Protein AF-A0A7S3PK31-F1 (afdb_monomer)

Radius of gyration: 32.31 Å; Cα contacts (8 Å, |Δi|>4): 308; chains: 1; bounding box: 49×47×117 Å

Secondary structure (DSSP, 8-state):
---TTHHHHHHHHHHHHHHHHHHHHHHHHHHHHHHHHHHHHHHHHHHHHHHHHHHHHHHTTTTSPP-HHHHTTTSSPEEEEEETTEEEEEETTEEEEEEGGG-EE-SSSEEEEEEEEEEEEGGGTEEEEEEEEEEEE-SSSS-EEEEEEEEEEEEETT----TTSPPPP--BGGGS-HHHHHHHHHHHHTTT-SHHHHHHHHHHHHHHHHHHHHHHHHHHHHHHHHHH-

InterPro domains:
  IPR003428 Mitochondrial glycoprotein [PF02330] (107-224)
  IPR003428 Mitochondrial glycoprotein [PTHR10826] (41-226)
  IPR036561 Mitochondrial glycoprotein superfamily [G3DSA:3.10.280.10] (31-226)
  IPR036561 Mitochondrial glycoprotein superfamily [SSF54529] (70-225)

pLDDT: mean 79.88, std 16.91, range [34.06, 97.62]

Sequence (229 aa):
MFPLRVGVQAVTALKSQSRLRYANCFHGVIRQQQQLLKVRNMSNTFLKALGDELVELEEEGIMEKIDVESILAESPFDLKSTDGARVVLKNGNALVSFNAAEFEHSGGSESAVPMIVTLEHETSQSQLSLACIARNNDEGDEEEGELEIEHVVVEPLGGNKNVDKPEPYSPAIGELNDEMKTSIFEYLHSKGVDNDFASCVVNIASKREEQLYGEWLMDVKSFVEKEDA

Foldseek 3Di:
DDDPPPPPVVVVVVVVVVVVVVVVVVVVVVVVVVVVVVVVVVLVVVLVVLVVVLVVCVVVVLLPDDPLCVLCVVFQWDWPDDDQQWTWIDHPQKIKIWGLLPWDDDVDQKIKTWMKIWGADVVVQKIKIWTWMWMFRPVDPDGWIDIGTFKIFMGGHPDDPPVPDDDTDIDTLVPDDPVVNVVVQVVCVVRRNHRSVSVSVRVVSNSSNSNSVSVVSVVVSVVSVVVVD

Structure (mmCIF, N/CA/C/O backbone):
data_AF-A0A7S3PK31-F1
#
_entry.id   AF-A0A7S3PK31-F1
#
loop_
_atom_site.group_PDB
_atom_site.id
_atom_site.type_symbol
_atom_site.label_atom_id
_atom_site.label_alt_id
_atom_site.label_comp_id
_atom_site.label_asym_id
_atom_site.label_entity_id
_atom_site.label_seq_id
_atom_site.pdbx_PDB_ins_code
_atom_site.Cartn_x
_atom_site.Cartn_y
_atom_site.Cartn_z
_atom_site.occupancy
_atom_site.B_iso_or_equiv
_atom_site.auth_seq_id
_atom_site.auth_comp_id
_atom_site.auth_asym_id
_atom_site.auth_atom_id
_atom_site.pdbx_PDB_model_num
ATOM 1 N N . MET A 1 1 ? 20.797 -23.850 -97.076 1.00 39.31 1 MET A N 1
ATOM 2 C CA . MET A 1 1 ? 20.758 -22.427 -96.678 1.00 39.31 1 MET A CA 1
ATOM 3 C C . MET A 1 1 ? 19.945 -22.353 -95.387 1.00 39.31 1 MET A C 1
ATOM 5 O O . MET A 1 1 ? 18.728 -22.358 -95.449 1.00 39.31 1 MET A O 1
ATOM 9 N N . PHE A 1 2 ? 20.599 -22.450 -94.226 1.00 34.06 2 PHE A N 1
ATOM 10 C CA . PHE A 1 2 ? 19.954 -22.406 -92.903 1.00 34.06 2 PHE A CA 1
ATOM 11 C C . PHE A 1 2 ? 20.656 -21.352 -92.029 1.00 34.06 2 PHE A C 1
ATOM 13 O O . PHE A 1 2 ? 21.837 -21.077 -92.255 1.00 34.06 2 PHE A O 1
ATOM 20 N N . PRO A 1 3 ? 19.937 -20.697 -91.101 1.00 45.41 3 PRO A N 1
ATOM 21 C CA . PRO A 1 3 ? 20.250 -19.338 -90.682 1.00 45.41 3 PRO A CA 1
ATOM 22 C C . PRO A 1 3 ? 21.139 -19.297 -89.431 1.00 45.41 3 PRO A C 1
ATOM 24 O O . PRO A 1 3 ? 20.738 -19.708 -88.349 1.00 45.41 3 PRO A O 1
ATOM 27 N N . LEU A 1 4 ? 22.321 -18.689 -89.552 1.00 42.41 4 LEU A N 1
ATOM 28 C CA . LEU A 1 4 ? 23.248 -18.404 -88.442 1.00 42.41 4 LEU A CA 1
ATOM 29 C C . LEU A 1 4 ? 22.914 -17.113 -87.659 1.00 42.41 4 LEU A C 1
ATOM 31 O O . LEU A 1 4 ? 23.718 -16.647 -86.857 1.00 42.41 4 LEU A O 1
ATOM 35 N N . ARG A 1 5 ? 21.734 -16.507 -87.859 1.00 44.59 5 ARG A N 1
ATOM 36 C CA . ARG A 1 5 ? 21.375 -15.209 -87.243 1.00 44.59 5 ARG A CA 1
ATOM 37 C C . ARG A 1 5 ? 20.555 -15.285 -85.949 1.00 44.59 5 ARG A C 1
ATOM 39 O O . ARG A 1 5 ? 20.367 -14.255 -85.313 1.00 44.59 5 ARG A O 1
ATOM 46 N N . VAL A 1 6 ? 20.117 -16.471 -85.522 1.00 47.28 6 VAL A N 1
ATOM 47 C CA . VAL A 1 6 ? 19.238 -16.630 -84.340 1.00 47.28 6 VAL A CA 1
ATOM 48 C C . VAL A 1 6 ? 20.025 -16.697 -83.013 1.00 47.28 6 VAL A C 1
ATOM 50 O O . VAL A 1 6 ? 19.489 -16.388 -81.952 1.00 47.28 6 VAL A O 1
ATOM 53 N N . GLY A 1 7 ? 21.327 -17.011 -83.047 1.00 39.62 7 GLY A N 1
ATOM 54 C CA . GLY A 1 7 ? 22.133 -17.213 -81.832 1.00 39.62 7 GLY A CA 1
ATOM 55 C C . GLY A 1 7 ? 22.529 -15.937 -81.074 1.00 39.62 7 GLY A C 1
ATOM 56 O O . GLY A 1 7 ? 22.602 -15.946 -79.849 1.00 39.62 7 GLY A O 1
ATOM 57 N N . VAL A 1 8 ? 22.752 -14.812 -81.763 1.00 44.44 8 VAL A N 1
ATOM 58 C CA . VAL A 1 8 ? 23.267 -13.586 -81.114 1.00 44.44 8 VAL A CA 1
ATOM 59 C C . VAL A 1 8 ? 22.164 -12.822 -80.370 1.00 44.44 8 VAL A C 1
ATOM 61 O O . VAL A 1 8 ? 22.412 -12.301 -79.281 1.00 44.44 8 VAL A O 1
ATOM 64 N N . GLN A 1 9 ? 20.936 -12.812 -80.903 1.00 45.47 9 GLN A N 1
ATOM 65 C CA . GLN A 1 9 ? 19.774 -12.193 -80.247 1.00 45.47 9 GLN A CA 1
ATOM 66 C C . GLN A 1 9 ? 19.285 -13.004 -79.037 1.00 45.47 9 GLN A C 1
ATOM 68 O O . GLN A 1 9 ? 18.933 -12.421 -78.015 1.00 45.47 9 GLN A O 1
ATOM 73 N N . ALA A 1 10 ? 19.349 -14.340 -79.094 1.00 42.03 10 ALA A N 1
ATOM 74 C CA . ALA A 1 10 ? 18.987 -15.194 -77.961 1.00 42.03 10 ALA A CA 1
ATOM 75 C C . ALA A 1 10 ? 19.963 -15.043 -76.775 1.00 42.03 10 ALA A C 1
ATOM 77 O O . ALA A 1 10 ? 19.536 -14.951 -75.627 1.00 42.03 10 ALA A O 1
ATOM 78 N N . VAL A 1 11 ? 21.273 -14.938 -77.036 1.00 43.78 11 VAL A N 1
ATOM 79 C CA . VAL A 1 11 ? 22.299 -14.770 -75.986 1.00 43.78 11 VAL A CA 1
ATOM 80 C C . VAL A 1 11 ? 22.273 -13.368 -75.360 1.00 43.78 11 VAL A C 1
ATOM 82 O O . VAL A 1 11 ? 22.526 -13.222 -74.163 1.00 43.78 11 VAL A O 1
ATOM 85 N N . THR A 1 12 ? 21.937 -12.326 -76.128 1.00 49.06 12 THR A N 1
ATOM 86 C CA . THR A 1 12 ? 21.748 -10.967 -75.584 1.00 49.06 12 THR A CA 1
ATOM 87 C C . THR A 1 12 ? 20.452 -10.839 -74.781 1.00 49.06 12 THR A C 1
ATOM 89 O O . THR A 1 12 ? 20.478 -10.230 -73.712 1.00 49.06 12 THR A O 1
ATOM 92 N N . ALA A 1 13 ? 19.359 -11.478 -75.214 1.00 44.66 13 ALA A N 1
ATOM 93 C CA . ALA A 1 13 ? 18.107 -11.546 -74.457 1.00 44.66 13 ALA A CA 1
ATOM 94 C C . ALA A 1 13 ? 18.249 -12.344 -73.146 1.00 44.66 13 ALA A C 1
ATOM 96 O O . ALA A 1 13 ? 17.779 -11.898 -72.102 1.00 44.66 13 ALA A O 1
ATOM 97 N N . LEU A 1 14 ? 18.972 -13.471 -73.159 1.00 40.31 14 LEU A N 1
ATOM 98 C CA . LEU A 1 14 ? 19.284 -14.236 -71.946 1.00 40.31 14 LEU A CA 1
ATOM 99 C C . LEU A 1 14 ? 20.172 -13.436 -70.981 1.00 40.31 14 LEU A C 1
ATOM 101 O O . LEU A 1 14 ? 19.877 -13.385 -69.793 1.00 40.31 14 LEU A O 1
ATOM 105 N N . LYS A 1 15 ? 21.202 -12.727 -71.468 1.00 44.06 15 LYS A N 1
ATOM 106 C CA . LYS A 1 15 ? 22.021 -11.833 -70.624 1.00 44.06 15 LYS A CA 1
ATOM 107 C C . LYS A 1 15 ? 21.215 -10.672 -70.030 1.00 44.06 15 LYS A C 1
ATOM 109 O O . LYS A 1 15 ? 21.500 -10.276 -68.899 1.00 44.06 15 LYS A O 1
ATOM 114 N N . SER A 1 16 ? 20.232 -10.129 -70.752 1.00 50.03 16 SER A N 1
ATOM 115 C CA . SER A 1 16 ? 19.374 -9.053 -70.235 1.00 50.03 16 SER A CA 1
ATOM 116 C C . SER A 1 16 ? 18.391 -9.572 -69.178 1.00 50.03 16 SER A C 1
ATOM 118 O O . SER A 1 16 ? 18.278 -8.960 -68.117 1.00 50.03 16 SER A O 1
ATOM 120 N N . GLN A 1 17 ? 17.778 -10.744 -69.391 1.00 49.03 17 GLN A N 1
ATOM 121 C CA . GLN A 1 17 ? 16.889 -11.377 -68.411 1.00 49.03 17 GLN A CA 1
ATOM 122 C C . GLN A 1 17 ? 17.627 -11.816 -67.141 1.00 49.03 17 GLN A C 1
ATOM 124 O O . GLN A 1 17 ? 17.104 -11.629 -66.042 1.00 49.03 17 GLN A O 1
ATOM 129 N N . SER A 1 18 ? 18.856 -12.330 -67.256 1.00 48.66 18 SER A N 1
ATOM 130 C CA . SER A 1 18 ? 19.700 -12.623 -66.092 1.00 48.66 18 SER A CA 1
ATOM 131 C C . SER A 1 18 ? 20.014 -11.349 -65.308 1.00 48.66 18 SER A C 1
ATOM 133 O O . SER A 1 18 ? 19.816 -11.319 -64.098 1.00 48.66 18 SER A O 1
ATOM 135 N N . ARG A 1 19 ? 20.427 -10.265 -65.983 1.00 48.28 19 ARG A N 1
ATOM 136 C CA . ARG A 1 19 ? 20.698 -8.964 -65.339 1.00 48.28 19 ARG A CA 1
ATOM 137 C C . ARG A 1 19 ? 19.467 -8.382 -64.638 1.00 48.28 19 ARG A C 1
ATOM 139 O O . ARG A 1 19 ? 19.609 -7.851 -63.545 1.00 48.28 19 ARG A O 1
ATOM 146 N N . LEU A 1 20 ? 18.276 -8.535 -65.218 1.00 50.34 20 LEU A N 1
ATOM 147 C CA . LEU A 1 20 ? 17.003 -8.131 -64.609 1.00 50.34 20 LEU A CA 1
ATOM 148 C C . LEU A 1 20 ? 16.653 -8.959 -63.362 1.00 50.34 20 LEU A C 1
ATOM 150 O O . LEU A 1 20 ? 16.213 -8.393 -62.365 1.00 50.34 20 LEU A O 1
ATOM 154 N N . ARG A 1 21 ? 16.898 -10.278 -63.366 1.00 47.94 21 ARG A N 1
ATOM 155 C CA . ARG A 1 21 ? 16.715 -11.115 -62.165 1.00 47.94 21 ARG A CA 1
ATOM 156 C C . ARG A 1 21 ? 17.701 -10.753 -61.055 1.00 47.94 21 ARG A C 1
ATOM 158 O O . ARG A 1 21 ? 17.285 -10.617 -59.910 1.00 47.94 21 ARG A O 1
ATOM 165 N N . TYR A 1 22 ? 18.975 -10.535 -61.389 1.00 48.03 22 TYR A N 1
ATOM 166 C CA . TYR A 1 22 ? 19.976 -10.081 -60.418 1.00 48.03 22 TYR A CA 1
ATOM 167 C C . TYR A 1 22 ? 19.640 -8.695 -59.854 1.00 48.03 22 TYR A C 1
ATOM 169 O O . TYR A 1 22 ? 19.721 -8.517 -58.646 1.00 48.03 22 TYR A O 1
ATOM 177 N N . ALA A 1 23 ? 19.199 -7.744 -60.685 1.00 52.75 23 ALA A N 1
ATOM 178 C CA . ALA A 1 23 ? 18.799 -6.409 -60.238 1.00 52.75 23 ALA A CA 1
ATOM 179 C C . ALA A 1 23 ? 17.579 -6.439 -59.300 1.00 52.75 23 ALA A C 1
ATOM 181 O O . ALA A 1 23 ? 17.581 -5.759 -58.276 1.00 52.75 23 ALA A O 1
ATOM 182 N N . ASN A 1 24 ? 16.576 -7.274 -59.594 1.00 50.00 24 ASN A N 1
ATOM 183 C CA . ASN A 1 24 ? 15.394 -7.426 -58.741 1.00 50.00 24 ASN A CA 1
ATOM 184 C C . ASN A 1 24 ? 15.721 -8.101 -57.398 1.00 50.00 24 ASN A C 1
ATOM 186 O O . ASN A 1 24 ? 15.230 -7.654 -56.362 1.00 50.00 24 ASN A O 1
ATOM 190 N N . CYS A 1 25 ? 16.592 -9.118 -57.380 1.00 51.59 25 CYS A N 1
ATOM 191 C CA . CYS A 1 25 ? 17.086 -9.700 -56.127 1.00 51.59 25 CYS A CA 1
ATOM 192 C C . CYS A 1 25 ? 17.916 -8.690 -55.318 1.00 51.59 25 CYS A C 1
ATOM 194 O O . CYS A 1 25 ? 17.754 -8.597 -54.105 1.00 51.59 25 CYS A O 1
ATOM 196 N N . PHE A 1 26 ? 18.760 -7.890 -55.976 1.00 55.06 26 PHE A N 1
ATOM 197 C CA . PHE A 1 26 ? 19.587 -6.875 -55.318 1.00 55.06 26 PHE A CA 1
ATOM 198 C C . PHE A 1 26 ? 18.737 -5.747 -54.712 1.00 55.06 26 PHE A C 1
ATOM 200 O O . PHE A 1 26 ? 18.989 -5.319 -53.590 1.00 55.06 26 PHE A O 1
ATOM 207 N N . HIS A 1 27 ? 17.676 -5.313 -55.400 1.00 57.19 27 HIS A N 1
ATOM 208 C CA . HIS A 1 27 ? 16.698 -4.376 -54.841 1.00 57.19 27 HIS A CA 1
ATOM 209 C C . HIS A 1 27 ? 15.913 -4.958 -53.661 1.00 57.19 27 HIS A C 1
ATOM 211 O O . HIS A 1 27 ? 15.667 -4.236 -52.697 1.00 57.19 27 HIS A O 1
ATOM 217 N N . GLY A 1 28 ? 15.566 -6.249 -53.695 1.00 53.56 28 GLY A N 1
ATOM 218 C CA . GLY A 1 28 ? 14.963 -6.940 -52.553 1.00 53.56 28 GLY A CA 1
ATOM 219 C C . GLY A 1 28 ? 15.872 -6.934 -51.320 1.00 53.56 28 GLY A C 1
ATOM 220 O O . GLY A 1 28 ? 15.435 -6.539 -50.241 1.00 53.56 28 GLY A O 1
ATOM 221 N N . VAL A 1 29 ? 17.153 -7.271 -51.499 1.00 64.75 29 VAL A N 1
ATOM 222 C CA . VAL A 1 29 ? 18.161 -7.279 -50.423 1.00 64.75 29 VAL A CA 1
ATOM 223 C C . VAL A 1 29 ? 18.414 -5.874 -49.872 1.00 64.75 29 VAL A C 1
ATOM 225 O O . VAL A 1 29 ? 18.436 -5.697 -48.658 1.00 64.75 29 VAL A O 1
ATOM 228 N N . ILE A 1 30 ? 18.536 -4.854 -50.730 1.00 65.75 30 ILE A N 1
ATOM 229 C CA . ILE A 1 30 ? 18.706 -3.459 -50.288 1.00 65.75 30 ILE A CA 1
ATOM 230 C C . ILE A 1 30 ? 17.487 -2.987 -49.488 1.00 65.75 30 ILE A C 1
ATOM 232 O O . ILE A 1 30 ? 17.649 -2.359 -48.446 1.00 65.75 30 ILE A O 1
ATOM 236 N N . ARG A 1 31 ? 16.264 -3.299 -49.936 1.00 62.69 31 ARG A N 1
ATOM 237 C CA . ARG A 1 31 ? 15.037 -2.911 -49.226 1.00 62.69 31 ARG A CA 1
ATOM 238 C C . ARG A 1 31 ? 14.940 -3.587 -47.859 1.00 62.69 31 ARG A C 1
ATOM 240 O O . ARG A 1 31 ? 14.568 -2.932 -46.889 1.00 62.69 31 ARG A O 1
ATOM 247 N N . GLN A 1 32 ? 15.319 -4.860 -47.775 1.00 64.25 32 GLN A N 1
ATOM 248 C CA . GLN A 1 32 ? 15.360 -5.602 -46.518 1.00 64.25 32 GLN A CA 1
ATOM 249 C C . GLN A 1 32 ? 16.440 -5.047 -45.575 1.00 64.25 32 GLN A C 1
ATOM 251 O O . GLN A 1 32 ? 16.160 -4.811 -44.405 1.00 64.25 32 GLN A O 1
ATOM 256 N N . GLN A 1 33 ? 17.636 -4.725 -46.080 1.00 63.09 33 GLN A N 1
ATOM 257 C CA . GLN A 1 33 ? 18.686 -4.070 -45.289 1.00 63.09 33 GLN A CA 1
ATOM 258 C C . GLN A 1 33 ? 18.284 -2.668 -44.813 1.00 63.09 33 GLN A C 1
ATOM 260 O O . GLN A 1 33 ? 18.567 -2.310 -43.676 1.00 63.09 33 GLN A O 1
ATOM 265 N N . GLN A 1 34 ? 17.582 -1.882 -45.635 1.00 65.31 34 GLN A N 1
ATOM 266 C CA . GLN A 1 34 ? 17.051 -0.575 -45.233 1.00 65.31 34 GLN A CA 1
ATOM 267 C C . GLN A 1 34 ? 15.970 -0.691 -44.153 1.00 65.31 34 GLN A C 1
ATOM 269 O O . GLN A 1 34 ? 15.903 0.160 -43.270 1.00 65.31 34 GLN A O 1
ATOM 274 N N . GLN A 1 35 ? 15.126 -1.725 -44.205 1.00 67.44 35 GLN A N 1
ATOM 275 C CA . GLN A 1 35 ? 14.153 -2.001 -43.146 1.00 67.44 35 GLN A CA 1
ATOM 276 C C . GLN A 1 35 ? 14.847 -2.413 -41.845 1.00 67.44 35 GLN A C 1
ATOM 278 O O . GLN A 1 35 ? 14.524 -1.856 -40.803 1.00 67.44 35 GLN A O 1
ATOM 283 N N . LEU A 1 36 ? 15.850 -3.292 -41.914 1.00 66.69 36 LEU A N 1
ATOM 284 C CA . LEU A 1 36 ? 16.652 -3.689 -40.752 1.00 66.69 36 LEU A CA 1
ATOM 285 C C . LEU A 1 36 ? 17.406 -2.501 -40.137 1.00 66.69 36 LEU A C 1
ATOM 287 O O . LEU A 1 36 ? 17.399 -2.338 -38.924 1.00 66.69 36 LEU A O 1
ATOM 291 N N . LEU A 1 37 ? 17.988 -1.620 -40.958 1.00 65.12 37 LEU A N 1
ATOM 292 C CA . LEU A 1 37 ? 18.628 -0.381 -40.496 1.00 65.12 37 LEU A CA 1
ATOM 293 C C . LEU A 1 37 ? 17.635 0.570 -39.818 1.00 65.12 37 LEU A C 1
ATOM 295 O O . LEU A 1 37 ? 17.982 1.195 -38.822 1.00 65.12 37 LEU A O 1
ATOM 299 N N . LYS A 1 38 ? 16.402 0.683 -40.330 1.00 68.12 38 LYS A N 1
ATOM 300 C CA . LYS A 1 38 ? 15.351 1.486 -39.687 1.00 68.12 38 LYS A CA 1
ATOM 301 C C . LYS A 1 38 ? 14.949 0.910 -38.333 1.00 68.12 38 LYS A C 1
ATOM 303 O O . LYS A 1 38 ? 14.879 1.672 -37.380 1.00 68.12 38 LYS A O 1
ATOM 308 N N . VAL A 1 39 ? 14.719 -0.400 -38.249 1.00 68.00 39 VAL A N 1
ATOM 309 C CA . VAL A 1 39 ? 14.388 -1.082 -36.985 1.00 68.00 39 VAL A CA 1
ATOM 310 C C . VAL A 1 39 ? 15.515 -0.899 -35.972 1.00 68.00 39 VAL A C 1
ATOM 312 O O . VAL A 1 39 ? 15.263 -0.431 -34.871 1.00 68.00 39 VAL A O 1
ATOM 315 N N . ARG A 1 40 ? 16.767 -1.117 -36.385 1.00 65.75 40 ARG A N 1
ATOM 316 C CA . ARG A 1 40 ? 17.944 -0.938 -35.528 1.00 65.75 40 ARG A CA 1
ATOM 317 C C . ARG A 1 40 ? 18.133 0.508 -35.061 1.00 65.75 40 ARG A C 1
ATOM 319 O O . ARG A 1 40 ? 18.469 0.747 -33.910 1.00 65.75 40 ARG A O 1
ATOM 326 N N . ASN A 1 41 ? 17.891 1.492 -35.929 1.00 68.56 41 ASN A N 1
ATOM 327 C CA . ASN A 1 41 ? 17.950 2.903 -35.539 1.00 68.56 41 ASN A CA 1
ATOM 328 C C . ASN A 1 41 ? 16.828 3.283 -34.562 1.00 68.56 41 ASN A C 1
ATOM 330 O O . ASN A 1 41 ? 17.072 4.078 -33.657 1.00 68.56 41 ASN A O 1
ATOM 334 N N . MET A 1 42 ? 15.622 2.728 -34.721 1.00 68.69 42 MET A N 1
ATOM 335 C CA . MET A 1 42 ? 14.529 2.939 -33.765 1.00 68.69 42 MET A CA 1
ATOM 336 C C . MET A 1 42 ? 14.849 2.288 -32.416 1.00 68.69 42 MET A C 1
ATOM 338 O O . MET A 1 42 ? 14.681 2.948 -31.396 1.00 68.69 42 MET A O 1
ATOM 342 N N . SER A 1 43 ? 15.403 1.071 -32.421 1.00 74.25 43 SER A N 1
ATOM 343 C CA . SER A 1 43 ? 15.840 0.376 -31.204 1.00 74.25 43 SER A CA 1
ATOM 344 C C . SER A 1 43 ? 16.917 1.160 -30.450 1.00 74.25 43 SER A C 1
ATOM 346 O O . SER A 1 43 ? 16.752 1.475 -29.278 1.00 74.25 43 SER A O 1
ATOM 348 N N . ASN A 1 44 ? 17.955 1.637 -31.147 1.00 77.50 44 ASN A N 1
ATOM 349 C CA . ASN A 1 44 ? 18.993 2.478 -30.540 1.00 77.50 44 ASN A CA 1
ATOM 350 C C . ASN A 1 44 ? 18.447 3.798 -29.970 1.00 77.50 44 ASN A C 1
ATOM 352 O O . ASN A 1 44 ? 18.964 4.299 -28.975 1.00 77.50 44 ASN A O 1
ATOM 356 N N . THR A 1 45 ? 17.432 4.391 -30.609 1.00 83.06 45 THR A N 1
ATOM 357 C CA . THR A 1 45 ? 16.812 5.630 -30.107 1.00 83.06 45 THR A CA 1
ATOM 358 C C . THR A 1 45 ? 16.015 5.356 -28.834 1.00 83.06 45 THR A C 1
ATOM 360 O O . THR A 1 45 ? 16.087 6.138 -27.893 1.00 83.06 45 THR A O 1
ATOM 363 N N . PHE A 1 46 ? 15.302 4.229 -28.794 1.00 80.81 46 PHE A N 1
ATOM 364 C CA . PHE A 1 46 ? 14.544 3.787 -27.628 1.00 80.81 46 PHE A CA 1
ATOM 365 C C . PHE A 1 46 ? 15.459 3.420 -26.453 1.00 80.81 46 PHE A C 1
ATOM 367 O O . PHE A 1 46 ? 15.264 3.928 -25.357 1.00 80.81 46 PHE A O 1
ATOM 374 N N . LEU A 1 47 ? 16.516 2.637 -26.695 1.00 83.31 47 LEU A N 1
ATOM 375 C CA . LEU A 1 47 ? 17.527 2.302 -25.686 1.00 83.31 47 LEU A CA 1
ATOM 376 C C . LEU A 1 47 ? 18.223 3.539 -25.122 1.00 83.31 47 LEU A C 1
ATOM 378 O O . LEU A 1 47 ? 18.521 3.581 -23.932 1.00 83.31 47 LEU A O 1
ATOM 382 N N . LYS A 1 48 ? 18.474 4.549 -25.964 1.00 85.88 48 LYS A N 1
ATOM 383 C CA . LYS A 1 48 ? 19.015 5.820 -25.493 1.00 85.88 48 LYS A CA 1
ATOM 384 C C . LYS A 1 48 ? 18.028 6.528 -24.563 1.00 85.88 48 LYS A C 1
ATOM 386 O O . LYS A 1 48 ? 18.436 6.917 -23.483 1.00 85.88 48 LYS A O 1
ATOM 391 N N . ALA A 1 49 ? 16.759 6.651 -24.954 1.00 85.50 49 ALA A N 1
ATOM 392 C CA . ALA A 1 49 ? 15.744 7.292 -24.118 1.00 85.50 49 ALA A CA 1
ATOM 393 C C . ALA A 1 49 ? 15.568 6.577 -22.765 1.00 85.50 49 ALA A C 1
ATOM 395 O O . ALA A 1 49 ? 15.554 7.236 -21.738 1.00 85.50 49 ALA A O 1
ATOM 396 N N . LEU A 1 50 ? 15.526 5.237 -22.757 1.00 84.31 50 LEU A N 1
ATOM 397 C CA . LEU A 1 50 ? 15.499 4.448 -21.516 1.00 84.31 50 LEU A CA 1
ATOM 398 C C . LEU A 1 50 ? 16.755 4.653 -20.664 1.00 84.31 50 LEU A C 1
ATOM 400 O O . LEU A 1 50 ? 16.683 4.667 -19.443 1.00 84.31 50 LEU A O 1
ATOM 404 N N . GLY A 1 51 ? 17.920 4.749 -21.306 1.00 81.19 51 GLY A N 1
ATOM 405 C CA . GLY A 1 51 ? 19.181 4.995 -20.620 1.00 81.19 51 GLY A CA 1
ATOM 406 C C . GLY A 1 51 ? 19.240 6.380 -19.984 1.00 81.19 51 GLY A C 1
ATOM 407 O O . GLY A 1 51 ? 19.698 6.479 -18.855 1.00 81.19 51 GLY A O 1
ATOM 408 N N . ASP A 1 52 ? 18.776 7.407 -20.697 1.00 85.56 52 ASP A N 1
ATOM 409 C CA . ASP A 1 52 ? 18.723 8.783 -20.201 1.00 85.56 52 ASP A CA 1
ATOM 410 C C . ASP A 1 52 ? 17.771 8.866 -18.980 1.00 85.56 52 ASP A C 1
ATOM 412 O O . ASP A 1 52 ? 18.182 9.362 -17.937 1.00 85.56 52 ASP A O 1
ATOM 416 N N . GLU A 1 53 ? 16.579 8.255 -19.050 1.00 84.50 53 GLU A N 1
ATOM 417 C CA . GLU A 1 53 ? 15.617 8.178 -17.930 1.00 84.50 53 GLU A CA 1
ATOM 418 C C . GLU A 1 53 ? 16.190 7.454 -16.695 1.00 84.50 53 GLU A C 1
ATOM 420 O O . GLU A 1 53 ? 16.073 7.922 -15.568 1.00 84.50 53 GLU A O 1
ATOM 425 N N . LEU A 1 54 ? 16.852 6.306 -16.888 1.00 82.88 54 LEU A N 1
ATOM 426 C CA . LEU A 1 54 ? 17.447 5.549 -15.779 1.00 82.88 54 LEU A CA 1
ATOM 427 C C . LEU A 1 54 ? 18.564 6.321 -15.070 1.00 82.88 54 LEU A C 1
ATOM 429 O O . LEU A 1 54 ? 18.739 6.158 -13.867 1.00 82.88 54 LEU A O 1
ATOM 433 N N . VAL A 1 55 ? 19.326 7.134 -15.806 1.00 85.00 55 VAL A N 1
ATOM 434 C CA . VAL A 1 55 ? 20.358 7.991 -15.210 1.00 85.00 55 VAL A CA 1
ATOM 435 C C . VAL A 1 55 ? 19.717 9.054 -14.325 1.00 85.00 55 VAL A C 1
ATOM 437 O O . VAL A 1 55 ? 20.204 9.270 -13.221 1.00 85.00 55 VAL A O 1
ATOM 440 N N . GLU A 1 56 ? 18.618 9.667 -14.768 1.00 82.62 56 GLU A N 1
ATOM 441 C CA . GLU A 1 56 ? 17.877 10.642 -13.958 1.00 82.62 56 GLU A CA 1
ATOM 442 C C . GLU A 1 56 ? 17.368 9.997 -12.653 1.00 82.62 56 GLU A C 1
ATOM 444 O O . GLU A 1 56 ? 17.641 10.511 -11.570 1.00 82.62 56 GLU A O 1
ATOM 449 N N . LEU A 1 57 ? 16.768 8.802 -12.724 1.00 78.94 57 LEU A N 1
ATOM 450 C CA . LEU A 1 57 ? 16.300 8.069 -11.535 1.00 78.94 57 LEU A CA 1
ATOM 451 C C . LEU A 1 57 ? 17.434 7.641 -10.581 1.00 78.94 57 LEU A C 1
ATOM 453 O O . LEU A 1 57 ? 17.246 7.596 -9.362 1.00 78.94 57 LEU A O 1
ATOM 457 N N . GLU A 1 58 ? 18.611 7.293 -11.110 1.00 79.38 58 GLU A N 1
ATOM 458 C CA . GLU A 1 58 ? 19.798 6.992 -10.297 1.00 79.38 58 GLU A CA 1
ATOM 459 C C . GLU A 1 58 ? 20.350 8.248 -9.608 1.00 79.38 58 GLU A C 1
ATOM 461 O O . GLU A 1 58 ? 20.744 8.178 -8.442 1.00 79.38 58 GLU A O 1
ATOM 466 N N . GLU A 1 59 ? 20.370 9.392 -10.298 1.00 82.31 59 GLU A N 1
ATOM 467 C CA . GLU A 1 59 ? 20.810 10.676 -9.737 1.00 82.31 59 GLU A CA 1
ATOM 468 C C . GLU A 1 59 ? 19.862 11.188 -8.641 1.00 82.31 59 GLU A C 1
ATOM 470 O O . GLU A 1 59 ? 20.323 11.787 -7.665 1.00 82.31 59 GLU A O 1
ATOM 475 N N . GLU A 1 60 ? 18.565 10.901 -8.759 1.00 76.50 60 GLU A N 1
ATOM 476 C CA . GLU A 1 60 ? 17.542 11.221 -7.754 1.00 76.50 60 GLU A CA 1
ATOM 477 C C . GLU A 1 60 ? 17.509 10.230 -6.575 1.00 76.50 60 GLU A C 1
ATOM 479 O O . GLU A 1 60 ? 16.835 10.476 -5.574 1.00 76.50 60 GLU A O 1
ATOM 484 N N . GLY A 1 61 ? 18.264 9.126 -6.642 1.00 73.88 61 GLY A N 1
ATOM 485 C CA . GLY A 1 61 ? 18.310 8.105 -5.588 1.00 73.88 61 GLY A CA 1
ATOM 486 C C . GLY A 1 61 ? 17.052 7.232 -5.503 1.00 73.88 61 GLY A C 1
ATOM 487 O O . GLY A 1 61 ? 16.899 6.464 -4.557 1.00 73.88 61 GLY A O 1
ATOM 488 N N . ILE A 1 62 ? 16.170 7.300 -6.501 1.00 70.25 62 ILE A N 1
ATOM 489 C CA . ILE A 1 62 ? 14.891 6.572 -6.553 1.00 70.25 62 ILE A CA 1
ATOM 490 C C . ILE A 1 62 ? 15.108 5.054 -6.653 1.00 70.25 62 ILE A C 1
ATOM 492 O O . ILE A 1 62 ? 14.319 4.250 -6.161 1.00 70.25 62 ILE A O 1
ATOM 496 N N . MET A 1 63 ? 16.228 4.647 -7.252 1.00 68.69 63 MET A N 1
ATOM 497 C CA . MET A 1 63 ? 16.621 3.241 -7.364 1.00 68.69 63 MET A CA 1
ATOM 498 C C . MET A 1 63 ? 17.217 2.655 -6.072 1.00 68.69 63 MET A C 1
ATOM 500 O O . MET A 1 63 ? 17.555 1.466 -6.031 1.00 68.69 63 MET A O 1
ATOM 504 N N . GLU A 1 64 ? 17.382 3.455 -5.012 1.00 75.69 64 GLU A N 1
ATOM 505 C CA . GLU A 1 64 ? 17.806 2.931 -3.718 1.00 75.69 64 GLU A CA 1
ATOM 506 C C . GLU A 1 64 ? 16.700 2.087 -3.076 1.00 75.69 64 GLU A C 1
ATOM 508 O O . GLU A 1 64 ? 15.500 2.308 -3.238 1.00 75.69 64 GLU A O 1
ATOM 513 N N . LYS A 1 65 ? 17.112 1.069 -2.316 1.00 76.88 65 LYS A N 1
ATOM 514 C CA . LYS A 1 65 ? 16.158 0.225 -1.604 1.00 76.88 65 LYS A CA 1
ATOM 515 C C . LYS A 1 65 ? 15.436 1.079 -0.564 1.00 76.88 65 LYS A C 1
ATOM 517 O O . LYS A 1 65 ? 16.073 1.574 0.361 1.00 76.88 65 LYS A O 1
ATOM 522 N N . ILE A 1 66 ? 14.115 1.167 -0.679 1.00 82.38 66 ILE A N 1
ATOM 523 C CA . ILE A 1 66 ? 13.293 1.954 0.241 1.00 82.38 66 ILE A CA 1
ATOM 524 C C . ILE A 1 66 ? 13.483 1.460 1.667 1.00 82.38 66 ILE A C 1
ATOM 526 O O . ILE A 1 66 ? 13.262 0.283 1.980 1.00 82.38 66 ILE A O 1
ATOM 530 N N . ASP A 1 67 ? 13.841 2.393 2.537 1.00 86.19 67 ASP A N 1
ATOM 531 C CA . ASP A 1 67 ? 13.884 2.176 3.970 1.00 86.19 67 ASP A CA 1
ATOM 532 C C . ASP A 1 67 ? 12.490 2.409 4.569 1.00 86.19 67 ASP A C 1
ATOM 534 O O . ASP A 1 67 ? 12.183 3.466 5.119 1.00 86.19 67 ASP A O 1
ATOM 538 N N . VAL A 1 68 ? 11.614 1.414 4.416 1.00 86.31 68 VAL A N 1
ATOM 539 C CA . VAL A 1 68 ? 10.250 1.450 4.972 1.00 86.31 68 VAL A CA 1
ATOM 540 C C . VAL A 1 68 ? 10.280 1.607 6.496 1.00 86.31 68 VAL A C 1
ATOM 542 O O . VAL A 1 68 ? 9.403 2.257 7.057 1.00 86.31 68 VAL A O 1
ATOM 545 N N . GLU A 1 69 ? 11.298 1.060 7.167 1.00 88.25 69 GLU A N 1
ATOM 546 C CA . GLU A 1 69 ? 11.457 1.174 8.621 1.00 88.25 69 GLU A CA 1
ATOM 547 C C . GLU A 1 69 ? 11.707 2.627 9.041 1.00 88.25 69 GLU A C 1
ATOM 549 O O . GLU A 1 69 ? 11.154 3.071 10.043 1.00 88.25 69 GLU A O 1
ATOM 554 N N . SER A 1 70 ? 12.459 3.398 8.246 1.00 88.75 70 SER A N 1
ATOM 555 C CA . SER A 1 70 ? 12.646 4.833 8.503 1.00 88.75 70 SER A CA 1
ATOM 556 C C . SER A 1 70 ? 11.348 5.638 8.400 1.00 88.75 70 SER A C 1
ATOM 558 O O . SER A 1 70 ? 11.128 6.544 9.199 1.00 88.75 70 SER A O 1
ATOM 560 N N . ILE A 1 71 ? 10.468 5.290 7.454 1.00 87.88 71 ILE A N 1
ATOM 561 C CA . ILE A 1 71 ? 9.174 5.967 7.265 1.00 87.88 71 ILE A CA 1
ATOM 562 C C . ILE A 1 71 ? 8.223 5.617 8.414 1.00 87.88 71 ILE A C 1
ATOM 564 O O . ILE A 1 71 ? 7.447 6.454 8.861 1.00 87.88 71 ILE A O 1
ATOM 568 N N . LEU A 1 72 ? 8.313 4.388 8.924 1.00 90.88 72 LEU A N 1
ATOM 569 C CA . LEU A 1 72 ? 7.511 3.901 10.045 1.00 90.88 72 LEU A CA 1
ATOM 570 C C . LEU A 1 72 ? 8.111 4.233 11.418 1.00 90.88 72 LEU A C 1
ATOM 572 O O . LEU A 1 72 ? 7.579 3.767 12.419 1.00 90.88 72 LEU A O 1
ATOM 576 N N . ALA A 1 73 ? 9.178 5.033 11.507 1.00 88.94 73 ALA A N 1
ATOM 577 C CA . ALA A 1 73 ? 9.899 5.265 12.763 1.00 88.94 73 ALA A CA 1
ATOM 578 C C . ALA A 1 73 ? 9.017 5.804 13.908 1.00 88.94 73 ALA A C 1
ATOM 580 O O . ALA A 1 73 ? 9.289 5.529 15.078 1.00 88.94 73 ALA A O 1
ATOM 581 N N . GLU A 1 74 ? 7.964 6.553 13.575 1.00 86.00 74 GLU A N 1
ATOM 582 C CA . GLU A 1 74 ? 6.990 7.098 14.532 1.00 86.00 74 GLU A CA 1
ATOM 583 C C . GLU A 1 74 ? 5.672 6.301 14.567 1.00 86.00 74 GLU A C 1
ATOM 585 O O . GLU A 1 74 ? 4.809 6.546 15.410 1.00 86.00 74 GLU A O 1
ATOM 590 N N . SER A 1 75 ? 5.530 5.304 13.692 1.00 91.25 75 SER A N 1
ATOM 591 C CA . SER A 1 75 ? 4.357 4.441 13.601 1.00 91.25 75 SER A CA 1
ATOM 592 C C . SER A 1 75 ? 4.472 3.243 14.552 1.00 91.25 75 SER A C 1
ATOM 594 O O . SER A 1 75 ? 5.552 2.682 14.731 1.00 91.25 75 SER A O 1
ATOM 596 N N . PRO A 1 76 ? 3.358 2.756 15.131 1.00 93.25 76 PRO A N 1
ATOM 597 C CA . PRO A 1 76 ? 3.361 1.506 15.889 1.00 93.25 76 PRO A CA 1
ATOM 598 C C . PRO A 1 76 ? 3.388 0.252 14.993 1.00 93.25 76 PRO A C 1
ATOM 600 O O . PRO A 1 76 ? 3.275 -0.863 15.505 1.00 93.25 76 PRO A O 1
ATOM 603 N N . PHE A 1 77 ? 3.461 0.412 13.669 1.00 96.38 77 PHE A N 1
ATOM 604 C CA . PHE A 1 77 ? 3.474 -0.685 12.708 1.00 96.38 77 PHE A CA 1
ATOM 605 C C . PHE A 1 77 ? 4.888 -1.074 12.289 1.00 96.38 77 PHE A C 1
ATOM 607 O O . PHE A 1 77 ? 5.696 -0.231 11.920 1.00 96.38 77 PHE A O 1
ATOM 614 N N . ASP A 1 78 ? 5.124 -2.382 12.221 1.00 95.88 78 ASP A N 1
ATOM 615 C CA . ASP A 1 78 ? 6.334 -2.963 11.650 1.00 95.88 78 ASP A CA 1
ATOM 616 C C . ASP A 1 78 ? 6.070 -3.492 10.235 1.00 95.88 78 ASP A C 1
ATOM 618 O O . ASP A 1 78 ? 4.986 -4.009 9.923 1.00 95.88 78 ASP A O 1
ATOM 622 N N . LEU A 1 79 ? 7.097 -3.459 9.383 1.00 95.75 79 LEU A N 1
ATOM 623 C CA . LEU A 1 79 ? 7.055 -4.130 8.089 1.00 95.75 79 LEU A CA 1
ATOM 624 C C . LEU A 1 79 ? 7.051 -5.653 8.282 1.00 95.75 79 LEU A C 1
ATOM 626 O O . LEU A 1 79 ? 8.011 -6.245 8.773 1.00 95.75 79 LEU A O 1
ATOM 630 N N . LYS A 1 80 ? 5.982 -6.319 7.835 1.00 95.25 80 LYS A N 1
ATOM 631 C CA . LYS A 1 80 ? 5.879 -7.785 7.872 1.00 95.25 80 LYS A CA 1
ATOM 632 C C . LYS A 1 80 ? 6.454 -8.429 6.614 1.00 95.25 80 LYS A C 1
ATOM 634 O O . LYS A 1 80 ? 7.139 -9.446 6.703 1.00 95.25 80 LYS A O 1
ATOM 639 N N . SER A 1 81 ? 6.120 -7.890 5.443 1.00 93.62 81 SER A N 1
ATOM 640 C CA . SER A 1 81 ? 6.588 -8.413 4.156 1.00 93.62 81 SER A CA 1
ATOM 641 C C . SER A 1 81 ? 6.355 -7.426 3.021 1.00 93.62 81 SER A C 1
ATOM 643 O O . SER A 1 81 ? 5.340 -6.728 3.007 1.00 93.62 81 SER A O 1
ATOM 645 N N . THR A 1 82 ? 7.225 -7.484 2.019 1.00 91.50 82 THR A N 1
ATOM 646 C CA . THR A 1 82 ? 6.993 -6.941 0.679 1.00 91.50 82 THR A CA 1
ATOM 647 C C . THR A 1 82 ? 7.051 -8.085 -0.334 1.00 91.50 82 THR A C 1
ATOM 649 O O . THR A 1 82 ? 7.970 -8.903 -0.300 1.00 91.50 82 THR A O 1
ATOM 652 N N . ASP A 1 83 ? 6.047 -8.183 -1.203 1.00 90.44 83 ASP A N 1
ATOM 653 C CA . ASP A 1 83 ? 5.989 -9.167 -2.292 1.00 90.44 83 ASP A CA 1
ATOM 654 C C . ASP A 1 83 ? 5.604 -8.445 -3.586 1.00 90.44 83 ASP A C 1
ATOM 656 O O . ASP A 1 83 ? 4.441 -8.095 -3.806 1.00 90.44 83 ASP A O 1
ATOM 660 N N . GLY A 1 84 ? 6.614 -8.121 -4.397 1.00 89.25 84 GLY A N 1
ATOM 661 C CA . GLY A 1 84 ? 6.461 -7.213 -5.532 1.00 89.25 84 GLY A CA 1
ATOM 662 C C . GLY A 1 84 ? 5.937 -5.847 -5.080 1.00 89.25 84 GLY A C 1
ATOM 663 O O . GLY A 1 84 ? 6.570 -5.169 -4.267 1.00 89.25 84 GLY A O 1
ATOM 664 N N . ALA A 1 85 ? 4.774 -5.461 -5.599 1.00 91.75 85 ALA A N 1
ATOM 665 C CA . ALA A 1 85 ? 4.091 -4.218 -5.251 1.00 91.75 85 ALA A CA 1
ATOM 666 C C . ALA A 1 85 ? 3.257 -4.296 -3.965 1.00 91.75 85 ALA A C 1
ATOM 668 O O . ALA A 1 85 ? 2.865 -3.270 -3.413 1.00 91.75 85 ALA A O 1
ATOM 669 N N . ARG A 1 86 ? 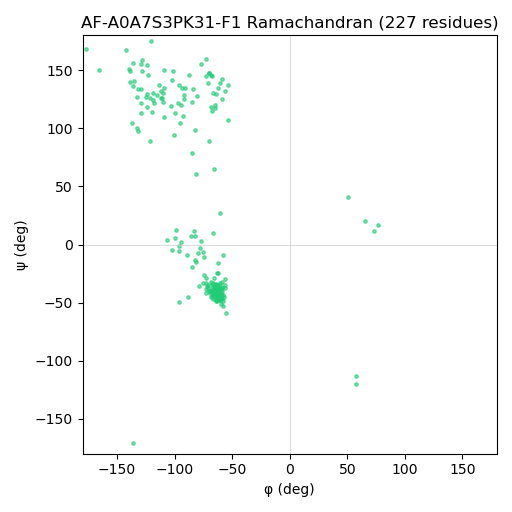3.009 -5.502 -3.444 1.00 95.56 86 ARG A N 1
ATOM 670 C CA . ARG A 1 86 ? 2.221 -5.680 -2.228 1.00 95.56 86 ARG A CA 1
ATOM 671 C C . ARG A 1 86 ? 3.065 -5.413 -0.989 1.00 95.56 86 ARG A C 1
ATOM 673 O O . ARG A 1 86 ? 4.091 -6.061 -0.781 1.00 95.56 86 ARG A O 1
ATOM 680 N N . VAL A 1 87 ? 2.567 -4.547 -0.115 1.00 96.00 87 VAL A N 1
ATOM 681 C CA . VAL A 1 87 ? 3.155 -4.250 1.194 1.00 96.00 87 VAL A CA 1
ATOM 682 C C . VAL A 1 87 ? 2.213 -4.742 2.287 1.00 96.00 87 VAL A C 1
ATOM 684 O O . VAL A 1 87 ? 0.993 -4.604 2.183 1.00 96.00 87 VAL A O 1
ATOM 687 N N . VAL A 1 88 ? 2.771 -5.362 3.329 1.00 97.19 88 VAL A N 1
ATOM 688 C CA . VAL A 1 88 ? 2.016 -5.795 4.509 1.00 97.19 88 VAL A CA 1
ATOM 689 C C . VAL A 1 88 ? 2.700 -5.283 5.766 1.00 97.19 88 VAL A C 1
ATOM 691 O O . VAL A 1 88 ? 3.853 -5.626 6.036 1.00 97.19 88 VAL A O 1
ATOM 694 N N . LEU A 1 89 ? 1.958 -4.515 6.553 1.00 97.44 89 LEU A N 1
ATOM 695 C CA . LEU A 1 89 ? 2.362 -3.953 7.835 1.00 97.44 89 LEU A CA 1
ATOM 696 C C . LEU A 1 89 ? 1.615 -4.657 8.970 1.00 97.44 89 LEU A C 1
ATOM 698 O O . LEU A 1 89 ? 0.496 -5.147 8.781 1.00 97.44 89 LEU A O 1
ATOM 702 N N . LYS A 1 90 ? 2.227 -4.740 10.153 1.00 96.69 90 LYS A N 1
ATOM 703 C CA . LYS A 1 90 ? 1.635 -5.403 11.319 1.00 96.69 90 LYS A CA 1
ATOM 704 C C . LYS A 1 90 ? 1.827 -4.589 12.595 1.00 96.69 90 LYS A C 1
ATOM 706 O O . LYS A 1 90 ? 2.936 -4.173 12.891 1.00 96.69 90 LYS A O 1
ATOM 711 N N . ASN A 1 91 ? 0.766 -4.488 13.392 1.00 96.50 91 ASN A N 1
ATOM 712 C CA . ASN A 1 91 ? 0.804 -3.996 14.767 1.00 96.50 91 ASN A CA 1
ATOM 713 C C . ASN A 1 91 ? -0.076 -4.895 15.651 1.00 96.50 91 ASN A C 1
ATOM 715 O O . ASN A 1 91 ? -1.306 -4.857 15.586 1.00 96.50 91 ASN A O 1
ATOM 719 N N . GLY A 1 92 ? 0.539 -5.759 16.461 1.00 93.25 92 GLY A N 1
ATOM 720 C CA . GLY A 1 92 ? -0.201 -6.706 17.299 1.00 93.25 92 GLY A CA 1
ATOM 721 C C . GLY A 1 92 ? -1.126 -7.624 16.485 1.00 93.25 92 GLY A C 1
ATOM 722 O O . GLY A 1 92 ? -0.652 -8.469 15.723 1.00 93.25 92 GLY A O 1
ATOM 723 N N . ASN A 1 93 ? -2.442 -7.470 16.672 1.00 93.31 93 ASN A N 1
ATOM 724 C CA . ASN A 1 93 ? -3.482 -8.209 15.945 1.00 93.31 93 ASN A CA 1
ATOM 725 C C . ASN A 1 93 ? -4.021 -7.470 14.704 1.00 93.31 93 ASN A C 1
ATOM 727 O O . ASN A 1 93 ? -4.939 -7.971 14.057 1.00 93.31 93 ASN A O 1
ATOM 731 N N . ALA A 1 94 ? -3.481 -6.289 14.399 1.00 95.94 94 ALA A N 1
ATOM 732 C CA . ALA A 1 94 ? -3.792 -5.523 13.206 1.00 95.94 94 ALA A CA 1
ATOM 733 C C . ALA A 1 94 ? -2.797 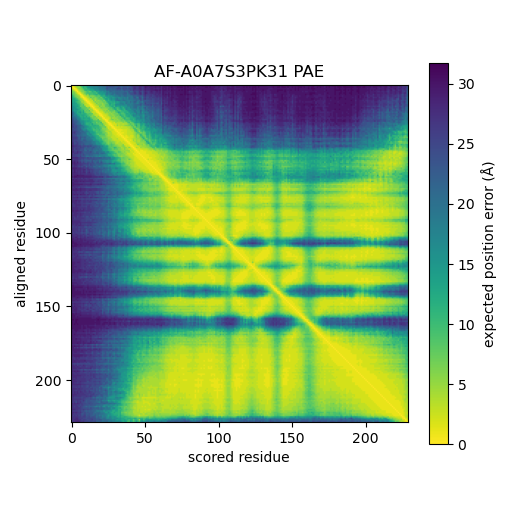-5.827 12.085 1.00 95.94 94 ALA A C 1
ATOM 735 O O . ALA A 1 94 ? -1.582 -5.854 12.294 1.00 95.94 94 ALA A O 1
ATOM 736 N N . LEU A 1 95 ? -3.330 -6.038 10.889 1.00 96.94 95 LEU A N 1
ATOM 737 C CA . LEU A 1 95 ? -2.598 -6.184 9.642 1.00 96.94 95 LEU A CA 1
ATOM 738 C C . LEU A 1 95 ? -3.122 -5.144 8.663 1.00 96.94 95 LEU A C 1
ATOM 740 O O . LEU A 1 95 ? -4.327 -5.060 8.450 1.00 96.94 95 LEU A O 1
ATOM 744 N N . VAL A 1 96 ? -2.227 -4.390 8.044 1.00 97.62 96 VAL A N 1
ATOM 745 C CA . VAL A 1 96 ? -2.573 -3.454 6.973 1.00 97.62 96 VAL A CA 1
ATOM 746 C C . VAL A 1 96 ? -1.903 -3.952 5.708 1.00 97.62 96 VAL A C 1
ATOM 748 O O . VAL A 1 96 ? -0.712 -4.258 5.722 1.00 97.62 96 VAL A O 1
ATOM 751 N N . SER A 1 97 ? -2.659 -4.087 4.624 1.00 97.38 97 SER A N 1
ATOM 752 C CA . SER A 1 97 ? -2.100 -4.470 3.331 1.00 97.38 97 SER A CA 1
ATOM 753 C C . SER A 1 97 ? -2.590 -3.564 2.223 1.00 97.38 97 SER A C 1
ATOM 755 O O . SER A 1 97 ? -3.792 -3.345 2.110 1.00 97.38 97 SER A O 1
ATOM 757 N N . PHE A 1 98 ? -1.667 -3.125 1.381 1.00 96.81 98 PHE A N 1
ATOM 758 C CA . PHE A 1 98 ? -1.939 -2.296 0.214 1.00 96.81 98 PHE A CA 1
ATOM 759 C C . PHE A 1 98 ? -1.025 -2.704 -0.941 1.00 96.81 98 PHE A C 1
ATOM 761 O O . PHE A 1 98 ? -0.079 -3.486 -0.766 1.00 96.81 98 PHE A O 1
ATOM 768 N N . ASN A 1 99 ? -1.341 -2.206 -2.129 1.00 93.69 99 ASN A N 1
ATOM 769 C CA . ASN A 1 99 ? -0.599 -2.473 -3.347 1.00 93.69 99 ASN A CA 1
ATOM 770 C C . ASN A 1 99 ? -0.064 -1.152 -3.903 1.00 93.69 99 ASN A C 1
ATOM 772 O O . ASN A 1 99 ? -0.841 -0.306 -4.324 1.00 93.69 99 ASN A O 1
ATOM 776 N N . ALA A 1 100 ? 1.257 -0.979 -3.917 1.00 92.25 100 ALA A N 1
ATOM 777 C CA . ALA A 1 100 ? 1.890 0.238 -4.422 1.00 92.25 100 ALA A CA 1
ATOM 778 C C . ALA A 1 100 ? 1.618 0.473 -5.919 1.00 92.25 100 ALA A C 1
ATOM 780 O O . ALA A 1 100 ? 1.614 1.607 -6.364 1.00 92.25 100 ALA A O 1
ATOM 781 N N . ALA A 1 101 ? 1.323 -0.577 -6.693 1.00 88.19 101 ALA A N 1
ATOM 782 C CA . ALA A 1 101 ? 0.942 -0.433 -8.101 1.00 88.19 101 ALA A CA 1
ATOM 783 C C . ALA A 1 101 ? -0.491 0.102 -8.297 1.00 88.19 101 ALA A C 1
ATOM 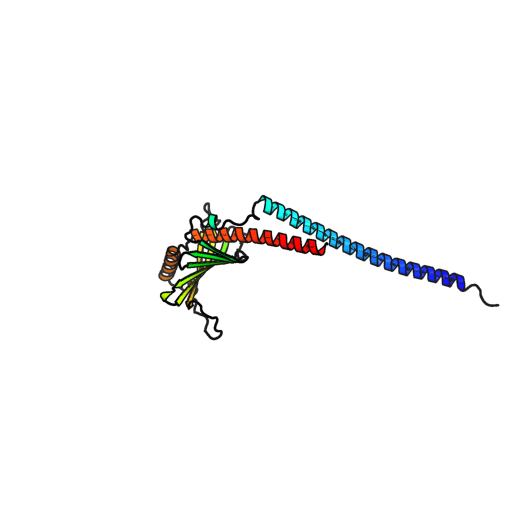785 O O . ALA A 1 101 ? -0.881 0.409 -9.419 1.00 88.19 101 ALA A O 1
ATOM 786 N N . GLU A 1 102 ? -1.288 0.159 -7.226 1.00 88.19 102 GLU A N 1
ATOM 787 C CA . GLU A 1 102 ? -2.617 0.785 -7.198 1.00 88.19 102 GLU A CA 1
ATOM 788 C C . GLU A 1 102 ? -2.547 2.202 -6.613 1.00 88.19 102 GLU A C 1
ATOM 790 O O . GLU A 1 102 ? -3.578 2.779 -6.280 1.00 88.19 102 GLU A O 1
ATOM 795 N N . PHE A 1 103 ? -1.340 2.756 -6.462 1.00 87.00 103 PHE A N 1
ATOM 796 C CA . PHE A 1 103 ? -1.167 4.141 -6.064 1.00 87.00 103 PHE A CA 1
ATOM 797 C C . PHE A 1 103 ? -1.723 5.060 -7.154 1.00 87.00 103 PHE A C 1
ATOM 799 O O . PHE A 1 103 ? -1.273 5.042 -8.302 1.00 87.00 103 PHE A O 1
ATOM 806 N N . GLU A 1 104 ? -2.747 5.832 -6.807 1.00 81.19 104 GLU A N 1
ATOM 807 C CA . GLU A 1 104 ? -3.395 6.738 -7.740 1.00 81.19 104 GLU A CA 1
ATOM 808 C C . GLU A 1 104 ? -2.753 8.120 -7.654 1.00 81.19 104 GLU A C 1
ATOM 810 O O . GLU A 1 104 ? -2.946 8.858 -6.686 1.00 81.19 104 GLU A O 1
ATOM 815 N N . HIS A 1 105 ? -2.043 8.487 -8.721 1.00 69.12 105 HIS A N 1
ATOM 816 C CA . HIS A 1 105 ? -1.700 9.873 -9.004 1.00 69.12 105 HIS A CA 1
ATOM 817 C C . HIS A 1 105 ? -2.902 10.519 -9.689 1.00 69.12 105 HIS A C 1
ATOM 819 O O . HIS A 1 105 ? -3.110 10.355 -10.899 1.00 69.12 105 HIS A O 1
ATOM 825 N N . SER A 1 106 ? -3.730 11.251 -8.946 1.00 60.16 106 SER A N 1
ATOM 826 C CA . SER A 1 106 ? -4.639 12.163 -9.628 1.00 60.16 106 SER A CA 1
ATOM 827 C C . SER A 1 106 ? -3.784 13.265 -10.275 1.00 60.16 106 SER A C 1
ATOM 829 O O . SER A 1 106 ? -2.738 13.645 -9.764 1.00 60.16 106 SER A O 1
ATOM 831 N N . GLY A 1 107 ? -4.165 13.784 -11.445 1.00 52.91 107 GLY A N 1
ATOM 832 C CA . GLY A 1 107 ? -3.434 14.892 -12.089 1.00 52.91 107 GLY A CA 1
ATOM 833 C C . GLY A 1 107 ? -3.500 16.225 -11.316 1.00 52.91 107 GLY A C 1
ATOM 834 O O . GLY A 1 107 ? -3.150 17.263 -11.880 1.00 52.91 107 GLY A O 1
ATOM 835 N N . GLY A 1 108 ? -4.016 16.196 -10.084 1.00 50.75 108 GLY A N 1
ATOM 836 C CA . GLY A 1 108 ? -4.032 17.255 -9.083 1.00 50.75 108 GLY A CA 1
ATOM 837 C C . GLY A 1 108 ? -3.314 16.791 -7.810 1.00 50.75 108 GLY A C 1
ATOM 838 O O . GLY A 1 108 ? -2.890 15.650 -7.707 1.00 50.75 108 GLY A O 1
ATOM 839 N N . SER A 1 109 ? -3.168 17.701 -6.859 1.00 59.44 109 SER A N 1
ATOM 840 C CA . SER A 1 109 ? -2.523 17.590 -5.537 1.00 59.44 109 SER A CA 1
ATOM 841 C C . SER A 1 109 ? -3.126 16.547 -4.574 1.00 59.44 109 SER A C 1
ATOM 843 O O . SER A 1 109 ? -3.107 16.734 -3.362 1.00 59.44 109 SER A O 1
ATOM 845 N N . GLU A 1 110 ? -3.745 15.487 -5.090 1.00 72.69 110 GLU A N 1
ATOM 846 C CA . GLU A 1 110 ? -4.364 14.433 -4.293 1.00 72.69 110 GLU A CA 1
ATOM 847 C C . GLU A 1 110 ? -3.772 13.085 -4.701 1.00 72.69 110 GLU A C 1
ATOM 849 O O . GLU A 1 110 ? -3.906 12.635 -5.847 1.00 72.69 110 GLU A O 1
ATOM 854 N N . SER A 1 111 ? -3.124 12.443 -3.735 1.00 85.88 111 SER A N 1
ATOM 855 C CA . SER A 1 111 ? -2.561 11.100 -3.855 1.00 85.88 111 SER A CA 1
ATOM 856 C C . SER A 1 111 ? -3.392 10.134 -3.021 1.00 85.88 111 SER A C 1
ATOM 858 O O . SER A 1 111 ? -3.707 10.450 -1.874 1.00 85.88 111 SER A O 1
ATOM 860 N N . ALA A 1 112 ? -3.739 8.963 -3.563 1.00 91.31 112 ALA A N 1
ATOM 861 C CA . ALA A 1 112 ? -4.589 7.995 -2.869 1.00 91.31 112 ALA A CA 1
ATOM 862 C C . ALA A 1 112 ? -4.067 6.554 -2.970 1.00 91.31 112 ALA A C 1
ATOM 864 O O . ALA A 1 112 ? -3.597 6.111 -4.016 1.00 91.31 112 ALA A O 1
ATOM 865 N N . VAL A 1 113 ? -4.190 5.805 -1.872 1.00 93.81 113 VAL A N 1
ATOM 866 C CA . VAL A 1 113 ? -3.818 4.389 -1.773 1.00 93.81 113 VAL A CA 1
ATOM 867 C C . VAL A 1 113 ? -4.981 3.589 -1.187 1.00 93.81 113 VAL A C 1
ATOM 869 O O . VAL A 1 113 ? -5.287 3.727 0.004 1.00 93.81 113 VAL A O 1
ATOM 872 N N . PRO A 1 114 ? -5.600 2.692 -1.970 1.00 95.00 114 PRO A N 1
ATOM 873 C CA . PRO A 1 114 ? -6.497 1.683 -1.432 1.00 95.00 114 PRO A CA 1
ATOM 874 C C . PRO A 1 114 ? -5.738 0.725 -0.505 1.00 95.00 114 PRO A C 1
ATOM 876 O O . PRO A 1 114 ? -4.701 0.156 -0.861 1.00 95.00 114 PRO A O 1
ATOM 879 N N . MET A 1 115 ? -6.265 0.505 0.696 1.00 96.31 115 MET A N 1
ATOM 880 C CA . MET A 1 115 ? -5.685 -0.414 1.669 1.00 96.31 115 MET A CA 1
ATOM 881 C C . MET A 1 115 ? -6.749 -1.228 2.397 1.00 96.31 115 MET A C 1
ATOM 883 O O . MET A 1 115 ? -7.872 -0.790 2.622 1.00 96.31 115 MET A O 1
ATOM 887 N N . ILE A 1 116 ? -6.373 -2.432 2.819 1.00 96.88 116 ILE A N 1
ATOM 888 C CA . ILE A 1 116 ? -7.211 -3.298 3.644 1.00 96.88 116 ILE A CA 1
ATOM 889 C C . ILE A 1 116 ? -6.619 -3.380 5.042 1.00 96.88 116 ILE A C 1
ATOM 891 O O . ILE A 1 116 ? -5.486 -3.836 5.221 1.00 96.88 116 ILE A O 1
ATOM 895 N N . VAL A 1 117 ? -7.420 -3.014 6.037 1.00 97.06 117 VAL A N 1
ATOM 896 C CA . VAL A 1 117 ? -7.113 -3.207 7.453 1.00 97.06 117 VAL A CA 1
ATOM 897 C C . VAL A 1 117 ? -7.806 -4.479 7.920 1.00 97.06 117 VAL A C 1
ATOM 899 O O . VAL A 1 117 ? -9.020 -4.607 7.819 1.00 97.06 117 VAL A O 1
ATOM 902 N N . THR A 1 118 ? -7.049 -5.439 8.435 1.00 96.31 118 THR A N 1
ATOM 903 C CA . THR A 1 118 ? -7.562 -6.695 8.988 1.00 96.31 118 THR A CA 1
ATOM 904 C C . THR A 1 118 ? -7.206 -6.788 10.462 1.00 96.31 118 THR A C 1
ATOM 906 O O . THR A 1 118 ? -6.035 -6.761 10.834 1.00 96.31 118 THR A O 1
ATOM 909 N N . LEU A 1 119 ? -8.222 -6.919 11.308 1.00 94.88 119 LEU A N 1
ATOM 910 C CA . LEU A 1 119 ? -8.084 -7.103 12.746 1.00 94.88 119 LEU A CA 1
ATOM 911 C C . LEU A 1 119 ? -8.477 -8.534 13.097 1.00 94.88 119 LEU A C 1
ATOM 913 O O . LEU A 1 119 ? -9.649 -8.907 13.034 1.00 94.88 119 LEU A O 1
ATOM 917 N N . GLU A 1 120 ? -7.493 -9.341 13.470 1.00 92.94 120 GLU A N 1
ATOM 918 C CA . GLU A 1 120 ? -7.707 -10.739 13.826 1.00 92.94 120 GLU A CA 1
ATOM 919 C C . GLU A 1 120 ? -8.146 -10.854 15.289 1.00 92.94 120 GLU A C 1
ATOM 921 O O . GLU A 1 120 ? -7.561 -10.248 16.190 1.00 92.94 120 GLU A O 1
ATOM 926 N N . HIS A 1 121 ? -9.176 -11.654 15.551 1.00 89.06 121 HIS A N 1
ATOM 927 C CA . HIS A 1 121 ? -9.652 -11.934 16.897 1.00 89.06 121 HIS A CA 1
ATOM 928 C C . HIS A 1 121 ? -9.596 -13.441 17.164 1.00 89.06 121 HIS A C 1
ATOM 930 O O . HIS A 1 121 ? -10.542 -14.195 16.921 1.00 89.06 121 HIS A O 1
ATOM 936 N N . GLU A 1 122 ? -8.445 -13.890 17.673 1.00 83.94 122 GLU A N 1
ATOM 937 C CA . GLU A 1 122 ? -8.133 -15.313 17.863 1.00 83.94 122 GLU A CA 1
ATOM 938 C C . GLU A 1 122 ? -9.165 -16.039 18.736 1.00 83.94 122 GLU A C 1
ATOM 940 O O . GLU A 1 122 ? -9.531 -17.179 18.454 1.00 83.94 122 GLU A O 1
ATOM 945 N N . THR A 1 123 ? -9.685 -15.383 19.778 1.00 85.75 123 THR A N 1
ATOM 946 C CA . THR A 1 123 ? -10.629 -16.020 20.713 1.00 85.75 123 THR A CA 1
ATOM 947 C C . THR A 1 123 ? -11.981 -16.334 20.075 1.00 85.75 123 THR A C 1
ATOM 949 O O . THR A 1 123 ? -12.595 -17.338 20.427 1.00 85.75 123 THR A O 1
ATOM 952 N N . SER A 1 124 ? -12.435 -15.519 19.119 1.00 83.38 124 SER A N 1
ATOM 953 C CA . SER A 1 124 ? -13.690 -15.742 18.388 1.00 83.38 124 SER A CA 1
ATOM 954 C C . SER A 1 124 ? -13.488 -16.441 17.047 1.00 83.38 124 SER A C 1
ATOM 956 O O . SER A 1 124 ? -14.474 -16.712 16.367 1.00 83.38 124 SER A O 1
ATOM 958 N N . GLN A 1 125 ? -12.240 -16.746 16.666 1.00 88.62 125 GLN A N 1
ATOM 959 C CA . GLN A 1 125 ? -11.901 -17.307 15.356 1.00 88.62 125 GLN A CA 1
ATOM 960 C C . GLN A 1 125 ? -12.519 -16.477 14.213 1.00 88.62 125 GLN A C 1
ATOM 962 O O . GLN A 1 125 ? -13.045 -17.025 13.245 1.00 88.62 125 GLN A O 1
ATOM 967 N N . SER A 1 126 ? -12.482 -15.148 14.342 1.00 90.25 126 SER A N 1
ATOM 968 C CA . SER A 1 126 ? -13.027 -14.201 13.365 1.00 90.25 126 SER A CA 1
ATOM 969 C C . SER A 1 126 ? -12.075 -13.036 13.115 1.00 90.25 126 SER A C 1
ATOM 971 O O . SER A 1 126 ? -11.260 -12.703 13.972 1.00 90.25 126 SER A O 1
ATOM 973 N N . GLN A 1 127 ? -12.197 -12.407 11.957 1.00 93.12 127 GLN A N 1
ATOM 974 C CA . GLN A 1 127 ? -11.488 -11.198 11.573 1.00 93.12 127 GLN A CA 1
ATOM 975 C C . GLN A 1 127 ? -12.488 -10.109 11.190 1.00 93.12 127 GLN A C 1
ATOM 977 O O . GLN A 1 127 ? -13.555 -10.401 10.646 1.00 93.12 127 GLN A O 1
ATOM 982 N N . LEU A 1 128 ? -12.136 -8.866 11.495 1.00 93.19 128 LEU A N 1
ATOM 983 C CA . LEU A 1 128 ? -12.803 -7.675 10.984 1.00 93.19 128 LEU A CA 1
ATOM 984 C C . LEU A 1 128 ? -11.918 -7.097 9.881 1.00 93.19 128 LEU A C 1
ATOM 986 O O . LEU A 1 128 ? -10.775 -6.733 10.152 1.00 93.19 128 LEU A O 1
ATOM 990 N N . SER A 1 129 ? -12.437 -7.027 8.665 1.00 94.00 129 SER A N 1
ATOM 991 C CA . SER A 1 129 ? -11.754 -6.453 7.512 1.00 94.00 129 SER A CA 1
ATOM 992 C C . SER A 1 129 ? -12.437 -5.153 7.116 1.00 94.00 129 SER A C 1
ATOM 994 O O . SER A 1 129 ? -13.660 -5.102 6.985 1.00 94.00 129 SER A O 1
ATOM 996 N N . LEU A 1 130 ? -11.645 -4.102 6.947 1.00 95.12 130 LEU A N 1
ATOM 997 C CA . LEU A 1 130 ? -12.098 -2.786 6.531 1.00 95.12 130 LEU A CA 1
ATOM 998 C C . LEU A 1 130 ? -11.364 -2.413 5.248 1.00 95.12 130 LEU A C 1
ATOM 1000 O O . LEU A 1 130 ? -10.135 -2.488 5.205 1.00 95.12 130 LEU A O 1
ATOM 1004 N N . ALA A 1 131 ? -12.123 -2.057 4.215 1.00 95.00 131 ALA A N 1
ATOM 1005 C CA . ALA A 1 131 ? -11.566 -1.430 3.027 1.00 95.00 131 ALA A CA 1
ATOM 1006 C C . ALA A 1 131 ? -11.470 0.066 3.298 1.00 95.00 131 ALA A C 1
ATOM 1008 O O . ALA A 1 131 ? -12.475 0.690 3.646 1.00 95.00 131 ALA A O 1
ATOM 1009 N N . CYS A 1 132 ? -10.266 0.604 3.183 1.00 95.88 132 CYS A N 1
ATOM 1010 C CA . CYS A 1 132 ? -9.957 1.991 3.472 1.00 95.88 132 CYS A CA 1
ATOM 1011 C C . CYS A 1 132 ? -9.212 2.620 2.294 1.00 95.88 132 CYS A C 1
ATOM 1013 O O . CYS A 1 132 ? -8.559 1.924 1.517 1.00 95.88 132 CYS A O 1
ATOM 1015 N N . ILE A 1 133 ? -9.252 3.942 2.215 1.00 94.88 133 ILE A N 1
ATOM 1016 C CA . ILE A 1 133 ? -8.418 4.740 1.323 1.00 94.88 133 ILE A CA 1
ATOM 1017 C C . ILE A 1 133 ? -7.576 5.654 2.206 1.00 94.88 133 ILE A C 1
ATOM 1019 O O . ILE A 1 133 ? -8.114 6.379 3.041 1.00 94.88 133 ILE A O 1
ATOM 1023 N N . ALA A 1 134 ? -6.259 5.589 2.041 1.00 94.50 134 ALA A N 1
ATOM 1024 C CA . ALA A 1 134 ? -5.342 6.574 2.593 1.00 94.50 134 ALA A CA 1
ATOM 1025 C C . ALA A 1 134 ? -5.115 7.662 1.542 1.00 94.50 134 ALA A C 1
ATOM 1027 O O . ALA A 1 134 ? -4.801 7.330 0.398 1.00 94.50 134 ALA A O 1
ATOM 1028 N N . ARG A 1 135 ? -5.278 8.933 1.909 1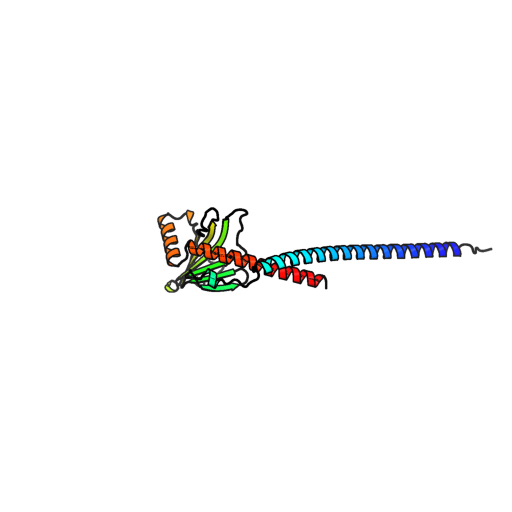.00 92.19 135 ARG A N 1
ATOM 1029 C CA . ARG A 1 135 ? -4.983 10.072 1.033 1.00 92.19 135 ARG A CA 1
ATOM 1030 C C . ARG A 1 135 ? -3.991 11.024 1.671 1.00 92.19 135 ARG A C 1
ATOM 1032 O O . ARG A 1 135 ? -3.940 11.107 2.893 1.00 92.19 135 ARG A O 1
ATOM 1039 N N . ASN A 1 136 ? -3.271 11.759 0.834 1.00 87.31 136 ASN A N 1
ATOM 1040 C CA . ASN A 1 136 ? -2.643 13.016 1.222 1.00 87.31 136 ASN A CA 1
ATOM 1041 C C . ASN A 1 136 ? -3.357 14.146 0.487 1.00 87.31 136 ASN A C 1
ATOM 1043 O O . ASN A 1 136 ? -3.577 14.055 -0.725 1.00 87.31 136 ASN A O 1
ATOM 1047 N N . ASN A 1 137 ? -3.719 15.181 1.239 1.00 73.38 137 ASN A N 1
ATOM 1048 C CA . ASN A 1 137 ? -4.233 16.418 0.680 1.00 73.38 137 ASN A CA 1
ATOM 1049 C C . ASN A 1 137 ? -3.061 17.394 0.561 1.00 73.38 137 ASN A C 1
ATOM 1051 O O . ASN A 1 137 ? -2.657 17.983 1.560 1.00 73.38 137 ASN A O 1
ATOM 1055 N N . ASP A 1 138 ? -2.542 17.613 -0.650 1.00 66.06 138 ASP A N 1
ATOM 1056 C CA . ASP A 1 138 ? -1.495 18.627 -0.861 1.00 66.06 138 ASP A CA 1
ATOM 1057 C C . ASP A 1 138 ? -2.104 20.044 -1.012 1.00 66.06 138 ASP A C 1
ATOM 1059 O O . ASP A 1 138 ? -1.414 21.019 -1.317 1.00 66.06 138 ASP A O 1
ATOM 1063 N N . GLU A 1 139 ? -3.421 20.190 -0.793 1.00 58.94 139 GLU A N 1
ATOM 1064 C CA . GLU A 1 139 ? -4.134 21.472 -0.712 1.00 58.94 139 GLU A CA 1
ATOM 1065 C C . GLU A 1 139 ? -3.994 22.116 0.687 1.00 58.94 139 GLU A C 1
ATOM 1067 O O . GLU A 1 139 ? -4.975 22.366 1.389 1.00 58.94 139 GLU A O 1
ATOM 1072 N N . GLY A 1 140 ? -2.761 22.414 1.105 1.00 54.94 140 GLY A N 1
ATOM 1073 C CA . GLY A 1 140 ? -2.466 23.048 2.393 1.00 54.94 140 GLY A CA 1
ATOM 1074 C C . GLY A 1 140 ? -0.979 23.354 2.591 1.00 54.94 140 GLY A C 1
ATOM 1075 O O . GLY A 1 140 ? -0.138 22.900 1.825 1.00 54.94 140 GLY A O 1
ATOM 1076 N N . ASP A 1 141 ? -0.644 24.142 3.619 1.00 55.16 141 ASP A N 1
ATOM 1077 C CA . ASP A 1 141 ? 0.757 24.365 4.030 1.00 55.16 141 ASP A CA 1
ATOM 1078 C C . ASP A 1 141 ? 1.341 23.145 4.794 1.00 55.16 141 ASP A C 1
ATOM 1080 O O . ASP A 1 141 ? 2.535 23.125 5.096 1.00 55.16 141 ASP A O 1
ATOM 1084 N N . GLU A 1 142 ? 0.513 22.138 5.108 1.00 59.72 142 GLU A N 1
ATOM 1085 C CA . GLU A 1 142 ? 0.867 20.926 5.857 1.00 59.72 142 GLU A CA 1
ATOM 1086 C C . GLU A 1 142 ? 0.304 19.690 5.125 1.00 59.72 142 GLU A C 1
ATOM 1088 O O . GLU A 1 142 ? -0.883 19.651 4.806 1.00 59.72 142 GLU A O 1
ATOM 1093 N N . GLU A 1 143 ? 1.159 18.698 4.837 1.00 63.41 143 GLU A N 1
ATOM 1094 C CA . GLU A 1 143 ? 0.750 17.394 4.293 1.00 63.41 143 GLU A CA 1
ATOM 1095 C C . GLU A 1 143 ? 0.009 16.610 5.386 1.00 63.41 143 GLU A C 1
ATOM 1097 O O . GLU A 1 143 ? 0.616 15.883 6.176 1.00 63.41 143 GLU A O 1
ATOM 1102 N N . GLU A 1 144 ? -1.310 16.781 5.466 1.00 76.94 144 GLU A N 1
ATOM 1103 C CA . GLU A 1 144 ? -2.152 16.004 6.373 1.00 76.94 144 GLU A CA 1
ATOM 1104 C C . GLU A 1 144 ? -2.689 14.758 5.661 1.00 76.94 144 GLU A C 1
ATOM 1106 O O . GLU A 1 144 ? -3.315 14.831 4.598 1.00 76.94 144 GLU A O 1
ATOM 1111 N N . GLY A 1 145 ? -2.444 13.595 6.271 1.00 86.81 145 GLY A N 1
ATOM 1112 C CA . GLY A 1 145 ? -3.028 12.339 5.822 1.00 86.81 145 GLY A CA 1
ATOM 1113 C C . GLY A 1 145 ? -4.519 12.270 6.152 1.00 86.81 145 GLY A C 1
ATOM 1114 O O . GLY A 1 145 ? -4.968 12.735 7.199 1.00 86.81 145 GLY A O 1
ATOM 1115 N N . GLU A 1 146 ? -5.301 11.643 5.283 1.00 92.75 146 GLU A N 1
ATOM 1116 C CA . GLU A 1 146 ? -6.728 11.408 5.484 1.00 92.75 146 GLU A CA 1
ATOM 1117 C C . GLU A 1 146 ? -7.044 9.917 5.352 1.00 92.75 146 GLU A C 1
ATOM 1119 O O . GLU A 1 146 ? -6.710 9.270 4.356 1.00 92.75 146 GLU A O 1
ATOM 1124 N N . LEU A 1 147 ? -7.708 9.367 6.371 1.00 94.06 147 LEU A N 1
ATOM 1125 C CA . LEU A 1 147 ? -8.216 8.002 6.367 1.00 94.06 147 LEU A CA 1
ATOM 1126 C C . LEU A 1 147 ? -9.713 7.983 6.037 1.00 94.06 147 LEU A C 1
ATOM 1128 O O . LEU A 1 147 ? -10.545 8.365 6.859 1.00 94.06 147 LEU A O 1
ATOM 1132 N N . GLU A 1 148 ? -10.073 7.431 4.881 1.00 94.12 148 GLU A N 1
ATOM 1133 C CA . GLU A 1 148 ? -11.460 7.106 4.542 1.00 94.12 148 GLU A CA 1
ATOM 1134 C C . GLU A 1 148 ? -11.709 5.601 4.703 1.00 94.12 148 GLU A C 1
ATOM 1136 O O . GLU A 1 148 ? -10.862 4.779 4.364 1.00 94.12 148 GLU A O 1
ATOM 1141 N N . ILE A 1 149 ? -12.883 5.219 5.208 1.00 94.50 149 ILE A N 1
ATOM 1142 C CA . ILE A 1 149 ? -13.324 3.820 5.295 1.00 94.50 149 ILE A CA 1
ATOM 1143 C C . ILE A 1 149 ? -14.471 3.646 4.308 1.00 94.50 149 ILE A C 1
ATOM 1145 O O . ILE A 1 149 ? -15.454 4.362 4.408 1.00 94.50 149 ILE A O 1
ATOM 1149 N N . GLU A 1 150 ? -14.411 2.679 3.403 1.00 93.31 150 GLU A N 1
ATOM 1150 C CA . GLU A 1 150 ? -15.490 2.437 2.441 1.00 93.31 150 GLU A CA 1
ATOM 1151 C C . GLU A 1 150 ? -16.437 1.337 2.921 1.00 93.31 150 GLU A C 1
ATOM 1153 O O . GLU A 1 150 ? -17.660 1.499 2.942 1.00 93.31 150 GLU A O 1
ATOM 1158 N N . HIS A 1 151 ? -15.862 0.209 3.342 1.00 90.88 151 HIS A N 1
ATOM 1159 C CA . HIS A 1 151 ? -16.593 -1.021 3.623 1.00 90.88 151 HIS A CA 1
ATOM 1160 C C . HIS A 1 151 ? -16.080 -1.707 4.880 1.00 90.88 151 HIS A C 1
ATOM 1162 O O . HIS A 1 151 ? -14.892 -1.665 5.195 1.00 90.88 151 HIS A O 1
ATOM 1168 N N . VAL A 1 152 ? -16.988 -2.398 5.570 1.00 92.06 152 VAL A N 1
ATOM 1169 C CA . VAL A 1 152 ? -16.678 -3.181 6.769 1.00 92.06 152 VAL A CA 1
ATOM 1170 C C . VAL A 1 152 ? -17.242 -4.588 6.618 1.00 92.06 152 VAL A C 1
ATOM 1172 O O . VAL A 1 152 ? -18.389 -4.769 6.205 1.00 92.06 152 VAL A O 1
ATOM 1175 N N . VAL A 1 153 ? -16.434 -5.595 6.940 1.00 92.62 153 VAL A N 1
ATOM 1176 C CA . VAL A 1 153 ? -16.767 -7.015 6.794 1.00 92.62 153 VAL A CA 1
ATOM 1177 C C . VAL A 1 153 ? -16.286 -7.796 8.008 1.00 92.62 153 VAL A C 1
ATOM 1179 O O . VAL A 1 153 ? -15.177 -7.589 8.488 1.00 92.62 153 VAL A O 1
ATOM 1182 N N . VAL A 1 154 ? -17.095 -8.747 8.477 1.00 91.00 154 VAL A N 1
ATOM 1183 C CA . VAL A 1 154 ? -16.671 -9.739 9.474 1.00 91.00 154 VAL A CA 1
ATOM 1184 C C . VAL A 1 154 ? -16.624 -11.122 8.837 1.00 91.00 154 VAL A C 1
ATOM 1186 O O . VAL A 1 154 ? -17.619 -11.604 8.296 1.00 91.00 154 VAL A O 1
ATOM 1189 N N . GLU A 1 155 ? -15.480 -11.787 8.959 1.00 88.69 155 GLU A N 1
ATOM 1190 C CA . GLU A 1 155 ? -15.213 -13.103 8.377 1.00 88.69 155 GLU A CA 1
ATOM 1191 C C . GLU A 1 155 ? -14.653 -14.082 9.417 1.00 88.69 155 GLU A C 1
ATOM 1193 O O . GLU A 1 155 ? -14.071 -13.668 10.415 1.00 88.69 155 GLU A O 1
ATOM 1198 N N . PRO A 1 156 ? -14.807 -15.402 9.230 1.00 86.06 156 PRO A N 1
ATOM 1199 C CA . PRO A 1 156 ? -14.111 -16.392 10.047 1.00 86.06 156 PRO A CA 1
ATOM 1200 C C . PRO A 1 156 ? -12.602 -16.431 9.736 1.00 86.06 156 PRO A C 1
ATOM 1202 O O . PRO A 1 156 ? -12.202 -16.422 8.571 1.00 86.06 156 PRO A O 1
ATOM 1205 N N . LEU A 1 157 ? -11.767 -16.557 10.773 1.00 82.69 157 LEU A N 1
ATOM 1206 C CA . LEU A 1 157 ? -10.314 -16.723 10.642 1.00 82.69 157 LEU A CA 1
ATOM 1207 C C . LEU A 1 157 ? -9.983 -18.020 9.895 1.00 82.69 157 LEU A C 1
ATOM 1209 O O . LEU A 1 157 ? -10.553 -19.077 10.170 1.00 82.69 157 LEU A O 1
ATOM 1213 N N . GLY A 1 158 ? -9.052 -17.941 8.941 1.00 71.06 158 GLY A N 1
ATOM 1214 C CA . GLY A 1 158 ? -8.642 -19.097 8.135 1.00 71.06 158 GLY A CA 1
ATOM 1215 C C . GLY A 1 158 ? -9.751 -19.646 7.231 1.00 71.06 158 GLY A C 1
ATOM 1216 O O . GLY A 1 158 ? -9.687 -20.806 6.818 1.00 71.06 158 GLY A O 1
ATOM 1217 N N . GLY A 1 159 ? -10.781 -18.839 6.947 1.00 59.69 159 GLY A N 1
ATOM 1218 C CA . GLY A 1 159 ? -11.907 -19.211 6.105 1.00 59.69 159 GLY A CA 1
ATOM 1219 C C . GLY A 1 159 ? -11.452 -19.729 4.743 1.00 59.69 159 GLY A C 1
ATOM 1220 O O . GLY A 1 159 ? -11.026 -18.971 3.875 1.00 59.69 159 GLY A O 1
ATOM 1221 N N . ASN A 1 160 ? -11.578 -21.041 4.543 1.00 52.81 160 ASN A N 1
ATOM 1222 C CA . ASN A 1 160 ? -11.491 -21.650 3.223 1.00 52.81 160 ASN A CA 1
ATOM 1223 C C . ASN A 1 160 ? -12.549 -20.976 2.336 1.00 52.81 160 ASN A C 1
ATOM 1225 O O . ASN A 1 160 ? -13.710 -20.892 2.755 1.00 52.81 160 ASN A O 1
ATOM 1229 N N . LYS A 1 161 ? -12.179 -20.543 1.121 1.00 55.28 161 LYS A N 1
ATOM 1230 C CA . LYS A 1 161 ? -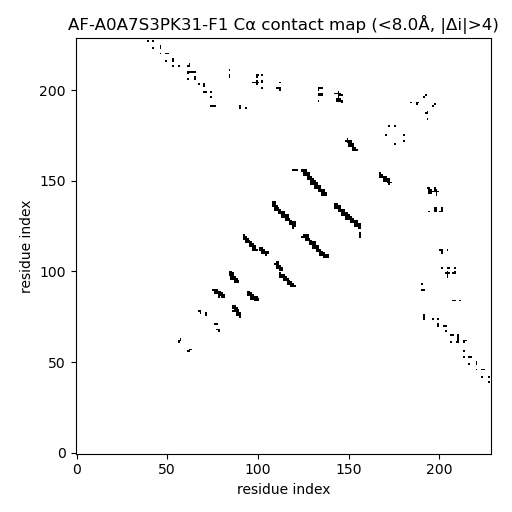13.126 -20.135 0.068 1.00 55.28 161 LYS A CA 1
ATOM 1231 C C . LYS A 1 161 ? -13.937 -21.360 -0.380 1.00 55.28 161 LYS A C 1
ATOM 1233 O O . LYS A 1 161 ? -13.779 -21.862 -1.486 1.00 55.28 161 LYS A O 1
ATOM 1238 N N . ASN A 1 162 ? -14.749 -21.920 0.512 1.00 52.50 162 ASN A N 1
ATOM 1239 C CA . ASN A 1 162 ? -15.721 -22.936 0.160 1.00 52.50 162 ASN A CA 1
ATOM 1240 C C . ASN A 1 162 ? -16.757 -22.240 -0.719 1.00 52.50 162 ASN A C 1
ATOM 1242 O O . ASN A 1 162 ? -17.461 -21.345 -0.256 1.00 52.50 162 ASN A O 1
ATOM 1246 N N . VAL A 1 163 ? -16.811 -22.672 -1.977 1.00 57.78 163 VAL A N 1
ATOM 1247 C CA . VAL A 1 163 ? -17.590 -22.106 -3.093 1.00 57.78 163 VAL A CA 1
ATOM 1248 C C . VAL A 1 163 ? -19.107 -22.043 -2.813 1.00 57.78 163 VAL A C 1
ATOM 1250 O O . VAL A 1 163 ? -19.836 -21.383 -3.541 1.00 57.78 163 VAL A O 1
ATOM 1253 N N . ASP A 1 164 ? -19.578 -22.649 -1.718 1.00 65.06 164 ASP A N 1
ATOM 1254 C CA . ASP A 1 164 ? -20.998 -22.773 -1.368 1.00 65.06 164 ASP A CA 1
ATOM 1255 C C . ASP A 1 164 ? -21.475 -21.863 -0.216 1.00 65.06 164 ASP A C 1
ATOM 1257 O O . ASP A 1 164 ? -22.625 -21.979 0.215 1.00 65.06 164 ASP A O 1
ATOM 1261 N N . LYS A 1 165 ? -20.631 -20.974 0.333 1.00 63.84 165 LYS A N 1
ATOM 1262 C CA . LYS A 1 165 ? -21.090 -19.991 1.334 1.00 63.84 165 LYS A CA 1
ATOM 1263 C C . LYS A 1 165 ? -21.539 -18.691 0.655 1.00 63.84 165 LYS A C 1
ATOM 1265 O O . LYS A 1 165 ? -20.806 -18.194 -0.196 1.00 63.84 165 LYS A O 1
ATOM 1270 N N . PRO A 1 166 ? -22.698 -18.119 1.040 1.00 68.69 166 PRO A N 1
ATOM 1271 C CA . PRO A 1 166 ? -23.076 -16.787 0.588 1.00 68.69 166 PRO A CA 1
ATOM 1272 C C . PRO A 1 166 ? -22.007 -15.780 1.016 1.00 68.69 166 PRO A C 1
ATOM 1274 O O . PRO A 1 166 ? -21.433 -15.915 2.103 1.00 68.69 166 PRO A O 1
ATOM 1277 N N . GLU A 1 167 ? -21.744 -14.804 0.149 1.00 76.06 167 GLU A N 1
ATOM 1278 C CA . GLU A 1 167 ? -20.799 -13.727 0.431 1.00 76.06 167 GLU A CA 1
ATOM 1279 C C . GLU A 1 167 ? -21.165 -13.040 1.756 1.00 76.06 167 GLU A C 1
ATOM 1281 O O . GLU A 1 167 ? -22.354 -12.836 2.044 1.00 76.06 167 GLU A O 1
ATOM 1286 N N . PRO A 1 168 ? -20.168 -12.740 2.605 1.00 80.06 168 PRO A N 1
ATOM 1287 C CA . PRO A 1 168 ? -20.416 -12.048 3.855 1.00 80.06 168 PRO A CA 1
ATOM 1288 C C . PRO A 1 168 ? -21.026 -10.674 3.569 1.00 80.06 168 PRO A C 1
ATOM 1290 O O . PRO A 1 168 ? -20.640 -9.974 2.636 1.00 80.06 168 PRO A O 1
ATOM 1293 N N . TYR A 1 169 ? -22.010 -10.293 4.379 1.00 85.38 169 TYR A N 1
ATOM 1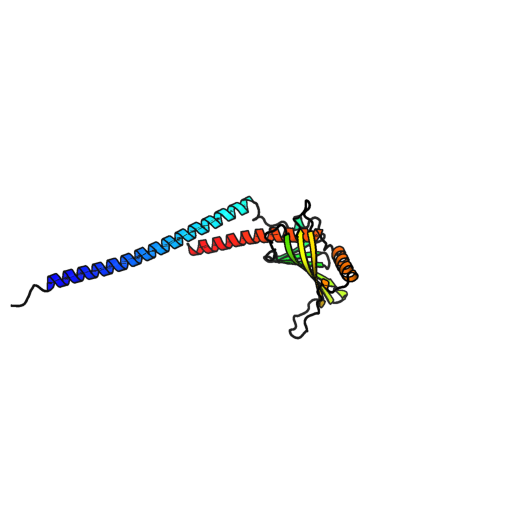294 C CA . TYR A 1 169 ? -22.658 -8.994 4.251 1.00 85.38 169 TYR A CA 1
ATOM 1295 C C . TYR A 1 169 ? -21.672 -7.870 4.593 1.00 85.38 169 TYR A C 1
ATOM 1297 O O . TYR A 1 169 ? -21.034 -7.912 5.646 1.00 85.38 169 TYR A O 1
ATOM 1305 N N . SER A 1 170 ? -21.593 -6.866 3.717 1.00 86.94 170 SER A N 1
ATOM 1306 C CA . SER A 1 170 ? -20.751 -5.682 3.881 1.00 86.94 170 SER A CA 1
ATOM 1307 C C . SER A 1 170 ? -21.550 -4.412 3.586 1.00 86.94 170 SER A C 1
ATOM 1309 O O . SER A 1 170 ? -21.774 -4.102 2.414 1.00 86.94 170 SER A O 1
ATOM 1311 N N . PRO A 1 171 ? -22.033 -3.684 4.605 1.00 87.69 171 PRO A N 1
ATOM 1312 C CA . PRO A 1 171 ? -22.610 -2.369 4.372 1.00 87.69 171 PRO A CA 1
ATOM 1313 C C . PRO A 1 171 ? -21.506 -1.375 3.993 1.00 87.69 171 PRO A C 1
ATOM 1315 O O . PRO A 1 171 ? -20.375 -1.467 4.481 1.00 87.69 171 PRO A O 1
ATOM 1318 N N . ALA A 1 172 ? -21.847 -0.402 3.151 1.00 90.12 172 ALA A N 1
ATOM 1319 C CA . ALA A 1 172 ? -20.995 0.767 2.954 1.00 90.12 172 ALA A CA 1
ATOM 1320 C C . ALA A 1 172 ? -20.988 1.621 4.233 1.00 90.12 172 ALA A C 1
ATOM 1322 O O . ALA A 1 172 ? -22.020 1.737 4.904 1.00 90.12 172 ALA A O 1
ATOM 1323 N N . ILE A 1 173 ? -19.861 2.266 4.563 1.00 90.38 173 ILE A N 1
ATOM 1324 C CA . ILE A 1 173 ? -19.752 3.086 5.782 1.00 90.38 173 ILE A CA 1
ATOM 1325 C C . ILE A 1 173 ? -20.827 4.178 5.816 1.00 90.38 173 ILE A C 1
ATOM 1327 O O . ILE A 1 173 ? -21.362 4.502 6.876 1.00 90.38 173 ILE A O 1
ATOM 1331 N N . GLY A 1 174 ? -21.172 4.728 4.643 1.00 89.38 174 GLY A N 1
ATOM 1332 C CA . GLY A 1 174 ? -22.128 5.822 4.488 1.00 89.38 174 GLY A CA 1
ATOM 1333 C C . GLY A 1 174 ? -23.541 5.462 4.945 1.00 89.38 174 GLY A C 1
ATOM 1334 O O . GLY A 1 174 ? -24.288 6.351 5.352 1.00 89.38 174 GLY A O 1
ATOM 1335 N N . GLU A 1 175 ? -23.884 4.172 4.944 1.00 92.25 175 GLU A N 1
ATOM 1336 C CA . GLU A 1 175 ? -25.184 3.652 5.381 1.00 92.25 175 GLU A CA 1
ATOM 1337 C C . GLU A 1 175 ? -25.286 3.499 6.906 1.00 92.25 175 GLU A C 1
ATOM 1339 O O . GLU A 1 175 ? -26.385 3.345 7.445 1.00 92.25 175 GLU A O 1
ATOM 1344 N N . LEU A 1 176 ? -24.156 3.542 7.618 1.00 92.25 176 LEU A N 1
ATOM 1345 C CA . LEU A 1 176 ? -24.126 3.455 9.074 1.00 92.25 176 LEU A CA 1
ATOM 1346 C C . LEU A 1 176 ? -24.538 4.789 9.712 1.00 92.25 176 LEU A C 1
ATOM 1348 O O . LEU A 1 176 ? -24.393 5.865 9.127 1.00 92.25 176 LEU A O 1
ATOM 1352 N N . ASN A 1 177 ? -25.042 4.726 10.944 1.00 95.19 177 ASN A N 1
ATOM 1353 C CA . ASN A 1 177 ? -25.287 5.934 11.730 1.00 95.19 177 ASN A CA 1
ATOM 1354 C C . ASN A 1 177 ? -23.962 6.552 12.215 1.00 95.19 177 ASN A C 1
ATOM 1356 O O . ASN A 1 177 ? -22.936 5.874 12.283 1.00 95.19 177 ASN A O 1
ATOM 1360 N N . ASP A 1 178 ? -23.990 7.837 12.564 1.00 95.25 178 ASP A N 1
ATOM 1361 C CA . ASP A 1 178 ? -22.767 8.583 12.884 1.00 95.25 178 ASP A CA 1
ATOM 1362 C C . ASP A 1 178 ? -22.068 8.062 14.147 1.00 95.25 178 ASP A C 1
ATOM 1364 O O . ASP A 1 178 ? -20.846 7.985 14.177 1.00 95.25 178 ASP A O 1
ATOM 1368 N N . GLU A 1 179 ? -22.825 7.599 15.147 1.00 96.38 179 GLU A N 1
ATOM 1369 C CA . GLU A 1 179 ? -22.270 6.980 16.361 1.00 96.38 179 GLU A CA 1
ATOM 1370 C C . GLU A 1 179 ? -21.424 5.737 16.037 1.00 96.38 179 GLU A C 1
ATOM 1372 O O . GLU A 1 179 ? -20.323 5.566 16.565 1.00 96.38 179 GLU A O 1
ATOM 1377 N N . MET A 1 180 ? -21.902 4.883 15.127 1.00 93.94 180 MET A N 1
ATOM 1378 C CA . MET A 1 180 ? -21.183 3.691 14.680 1.00 93.94 180 MET A CA 1
ATOM 1379 C C . MET A 1 180 ? -19.950 4.064 13.858 1.00 93.94 180 MET A C 1
ATOM 1381 O O . MET A 1 180 ? -18.895 3.467 14.060 1.00 93.94 180 MET A O 1
ATOM 1385 N N . LYS A 1 181 ? -20.057 5.062 12.968 1.00 93.88 181 LYS A N 1
ATOM 1386 C CA . LYS A 1 181 ? -18.909 5.568 12.198 1.00 93.88 181 LYS A CA 1
ATOM 1387 C C . LYS A 1 181 ? -17.807 6.048 13.138 1.00 93.88 181 LYS A C 1
ATOM 1389 O O . LYS A 1 181 ? -16.687 5.554 13.053 1.00 93.88 181 LYS A O 1
ATOM 1394 N N . THR A 1 182 ? -18.139 6.933 14.079 1.00 94.75 182 THR A N 1
ATOM 1395 C CA . THR A 1 182 ? -17.194 7.445 15.081 1.00 94.75 182 THR A CA 1
ATOM 1396 C C . THR A 1 182 ? -16.569 6.311 15.889 1.00 94.75 182 THR A C 1
ATOM 1398 O O . THR A 1 182 ? -15.352 6.265 16.024 1.00 94.75 182 THR A O 1
ATOM 1401 N N . SER A 1 183 ? -17.371 5.344 16.345 1.00 96.00 183 SER A N 1
ATOM 1402 C CA . SER A 1 183 ? -16.863 4.200 17.115 1.00 96.00 183 SER A CA 1
ATOM 1403 C C . SER A 1 183 ? -15.873 3.339 16.320 1.00 96.00 183 SER A C 1
ATOM 1405 O O . SER A 1 183 ? -14.909 2.827 16.886 1.00 96.00 183 SER A O 1
ATOM 1407 N N . ILE A 1 184 ? -16.093 3.163 15.012 1.00 94.69 184 ILE A N 1
ATOM 1408 C CA . ILE A 1 184 ? -15.175 2.417 14.139 1.00 94.69 184 ILE A CA 1
ATOM 1409 C C . ILE A 1 184 ? -13.855 3.180 13.981 1.00 94.69 184 ILE A C 1
ATOM 1411 O O . ILE A 1 184 ? -12.795 2.575 14.135 1.00 94.69 184 ILE A O 1
ATOM 1415 N N . PHE A 1 185 ? -13.907 4.492 13.736 1.00 94.62 185 PHE A N 1
ATOM 1416 C CA . PHE A 1 185 ? -12.707 5.329 13.643 1.00 94.62 185 PHE A CA 1
ATOM 1417 C C . PHE A 1 185 ? -11.903 5.334 14.947 1.00 94.62 185 PHE A C 1
ATOM 1419 O O . PHE A 1 185 ? -10.701 5.089 14.924 1.00 94.62 185 PHE A O 1
ATOM 1426 N N . GLU A 1 186 ? -12.555 5.522 16.097 1.00 96.06 186 GLU A N 1
ATOM 1427 C CA . GLU A 1 186 ? -11.894 5.454 17.408 1.00 96.06 186 GLU A CA 1
ATOM 1428 C C . GLU A 1 186 ? -11.263 4.078 17.657 1.00 96.06 186 GLU A C 1
ATOM 1430 O O . GLU A 1 186 ? -10.163 3.971 18.210 1.00 96.06 186 GLU A O 1
ATOM 1435 N N . TYR A 1 187 ? -11.935 3.008 17.222 1.00 95.38 187 TYR A N 1
ATOM 1436 C CA . TYR A 1 187 ? -11.397 1.660 17.331 1.00 95.38 187 TYR A CA 1
ATOM 1437 C C . TYR A 1 187 ? -10.143 1.468 16.470 1.00 95.38 187 TYR A C 1
ATOM 1439 O O . TYR A 1 187 ? -9.157 0.932 16.978 1.00 95.38 187 TYR A O 1
ATOM 1447 N N . LEU A 1 188 ? -10.137 1.935 15.218 1.00 95.88 188 LEU A N 1
ATOM 1448 C CA . LEU A 1 188 ? -8.956 1.911 14.345 1.00 95.88 188 LEU A CA 1
ATOM 1449 C C . LEU A 1 188 ? -7.806 2.753 14.905 1.00 95.88 188 LEU A C 1
ATOM 1451 O O . LEU A 1 188 ? -6.684 2.256 15.009 1.00 95.88 188 LEU A O 1
ATOM 1455 N N . HIS A 1 189 ? -8.102 3.962 15.379 1.00 95.50 189 HIS A N 1
ATOM 1456 C CA . HIS A 1 189 ? -7.128 4.837 16.025 1.00 95.50 189 HIS A CA 1
ATOM 1457 C C . HIS A 1 189 ? -6.504 4.156 17.253 1.00 95.50 189 HIS A C 1
ATOM 1459 O O . HIS A 1 189 ? -5.293 4.180 17.449 1.00 95.50 189 HIS A O 1
ATOM 1465 N N . SER A 1 190 ? -7.291 3.428 18.059 1.00 95.31 190 SER A N 1
ATOM 1466 C CA . SER A 1 190 ? -6.756 2.641 19.187 1.00 95.31 190 SER A CA 1
ATOM 1467 C C . SER A 1 190 ? -5.789 1.516 18.771 1.00 95.31 190 SER A C 1
ATOM 1469 O O . SER A 1 190 ? -5.065 0.974 19.611 1.00 95.31 190 SER A O 1
ATOM 1471 N N . LYS A 1 191 ? -5.782 1.145 17.485 1.00 95.94 191 LYS A N 1
ATOM 1472 C CA . LYS A 1 191 ? -4.861 0.185 16.858 1.00 95.94 191 LYS A CA 1
ATOM 1473 C C . LYS A 1 191 ? -3.719 0.862 16.092 1.00 95.94 191 LYS A C 1
ATOM 1475 O O . LYS A 1 191 ? -2.922 0.154 15.478 1.00 95.94 191 LYS A O 1
ATOM 1480 N N . GLY A 1 192 ? -3.616 2.189 16.160 1.00 95.12 192 GLY A N 1
ATOM 1481 C CA . GLY A 1 192 ? -2.626 2.992 15.442 1.00 95.12 192 GLY A CA 1
ATOM 1482 C C . GLY A 1 192 ? -2.937 3.180 13.959 1.00 95.12 192 GLY A C 1
ATOM 1483 O O . GLY A 1 192 ? -2.027 3.462 13.193 1.00 95.12 192 GLY A O 1
ATOM 1484 N N . VAL A 1 193 ? -4.182 2.930 13.541 1.00 96.50 193 VAL A N 1
ATOM 1485 C CA . VAL A 1 193 ? -4.649 3.211 12.180 1.00 96.50 193 VAL A CA 1
ATOM 1486 C C . VAL A 1 193 ? -5.440 4.511 12.233 1.00 96.50 193 VAL A C 1
ATOM 1488 O O . VAL A 1 193 ? -6.625 4.518 12.565 1.00 96.50 193 VAL A O 1
ATOM 1491 N N . ASP A 1 194 ? -4.750 5.605 11.959 1.00 95.00 194 ASP A N 1
ATOM 1492 C CA . ASP A 1 194 ? -5.247 6.974 12.009 1.00 95.00 194 ASP A CA 1
ATOM 1493 C C . ASP A 1 194 ? -4.778 7.767 10.776 1.00 95.00 194 ASP A C 1
ATOM 1495 O O . ASP A 1 194 ? -4.274 7.198 9.804 1.00 95.00 194 ASP A O 1
ATOM 1499 N N . ASN A 1 195 ? -5.011 9.077 10.798 1.00 93.75 195 ASN A N 1
ATOM 1500 C CA . ASN A 1 195 ? -4.659 9.996 9.720 1.00 93.75 195 ASN A CA 1
ATOM 1501 C C . ASN A 1 195 ? -3.139 10.116 9.522 1.00 93.75 195 ASN A C 1
ATOM 1503 O O . ASN A 1 195 ? -2.669 10.104 8.385 1.00 93.75 195 ASN A O 1
ATOM 1507 N N . ASP A 1 196 ? -2.360 10.135 10.605 1.00 92.75 196 ASP A N 1
ATOM 1508 C CA . ASP A 1 196 ? -0.895 10.188 10.531 1.00 92.75 196 ASP A CA 1
ATOM 1509 C C . ASP A 1 196 ? -0.356 8.910 9.873 1.00 92.75 196 ASP A C 1
ATOM 1511 O O . ASP A 1 196 ? 0.474 8.949 8.961 1.00 92.75 196 ASP A O 1
ATOM 1515 N N . PHE A 1 197 ? -0.904 7.754 10.259 1.00 94.38 197 PHE A N 1
ATOM 1516 C CA . PHE A 1 197 ? -0.579 6.484 9.622 1.00 94.38 197 PHE A CA 1
ATOM 1517 C C . PHE A 1 197 ? -1.000 6.428 8.145 1.00 94.38 197 PHE A C 1
ATOM 1519 O O . PHE A 1 197 ? -0.289 5.825 7.338 1.00 94.38 197 PHE A O 1
ATOM 1526 N N . ALA A 1 198 ? -2.118 7.054 7.764 1.00 94.31 198 ALA A N 1
ATOM 1527 C CA . ALA A 1 198 ? -2.528 7.149 6.362 1.00 94.31 198 ALA A CA 1
ATOM 1528 C C . ALA A 1 198 ? -1.463 7.870 5.516 1.00 94.31 198 ALA A C 1
ATOM 1530 O O . ALA A 1 198 ? -1.089 7.361 4.457 1.00 94.31 198 ALA A O 1
ATOM 1531 N N . SER A 1 199 ? -0.884 8.961 6.028 1.00 91.44 199 SER A N 1
ATOM 1532 C CA . SER A 1 199 ? 0.235 9.649 5.368 1.00 91.44 199 SER A CA 1
ATOM 1533 C C . SER A 1 199 ? 1.473 8.752 5.237 1.00 91.44 199 SER A C 1
ATOM 1535 O O . SER A 1 199 ? 2.085 8.673 4.167 1.00 91.44 199 SER A O 1
ATOM 1537 N N . CYS A 1 200 ? 1.807 7.964 6.269 1.00 92.81 200 CYS A N 1
ATOM 1538 C CA . CYS A 1 200 ? 2.876 6.963 6.161 1.00 92.81 200 CYS A CA 1
ATOM 1539 C C . CYS A 1 200 ? 2.608 5.950 5.035 1.00 92.81 200 CYS A C 1
ATOM 1541 O O . CYS A 1 200 ? 3.525 5.613 4.285 1.00 92.81 200 CYS A O 1
ATOM 1543 N N . VAL A 1 201 ? 1.371 5.457 4.905 1.00 94.19 201 VAL A N 1
ATOM 1544 C CA . VAL A 1 201 ? 0.990 4.501 3.852 1.00 94.19 201 VAL A CA 1
ATOM 1545 C C . VAL A 1 201 ? 1.155 5.116 2.465 1.00 94.19 201 VAL A C 1
ATOM 1547 O O . VAL A 1 201 ? 1.749 4.471 1.601 1.00 94.19 201 VAL A O 1
ATOM 1550 N N . VAL A 1 202 ? 0.701 6.357 2.267 1.00 92.25 202 VAL A N 1
ATOM 1551 C CA . VAL A 1 202 ? 0.876 7.098 1.007 1.00 92.25 202 VAL A CA 1
ATOM 1552 C C . VAL A 1 202 ? 2.358 7.255 0.669 1.00 92.25 202 VAL A C 1
ATOM 1554 O O . VAL A 1 202 ? 2.778 6.907 -0.433 1.00 92.25 202 VAL A O 1
ATOM 1557 N N . ASN A 1 203 ? 3.179 7.656 1.639 1.00 90.06 203 ASN A N 1
ATOM 1558 C CA . ASN A 1 203 ? 4.621 7.817 1.453 1.00 90.06 203 ASN A CA 1
ATOM 1559 C C . ASN A 1 203 ? 5.337 6.501 1.111 1.00 90.06 203 ASN A C 1
ATOM 1561 O O . ASN A 1 203 ? 6.234 6.481 0.266 1.00 90.06 203 ASN A O 1
ATOM 1565 N N . ILE A 1 204 ? 4.951 5.388 1.745 1.00 92.75 204 ILE A N 1
ATOM 1566 C CA . ILE A 1 204 ? 5.505 4.066 1.420 1.00 92.75 204 ILE A CA 1
ATOM 1567 C C . ILE A 1 204 ? 5.070 3.636 0.018 1.00 92.75 204 ILE A C 1
ATOM 1569 O O . ILE A 1 204 ? 5.893 3.109 -0.729 1.00 92.75 204 ILE A O 1
ATOM 1573 N N . ALA A 1 205 ? 3.795 3.826 -0.332 1.00 92.06 205 ALA A N 1
ATOM 1574 C CA . ALA A 1 205 ? 3.261 3.449 -1.634 1.00 92.06 205 ALA A CA 1
ATOM 1575 C C . ALA A 1 205 ? 3.928 4.236 -2.762 1.00 92.06 205 ALA A C 1
ATOM 1577 O O . ALA A 1 205 ? 4.409 3.605 -3.696 1.00 92.06 205 ALA A O 1
ATOM 1578 N N . SER A 1 206 ? 4.038 5.559 -2.618 1.00 88.88 206 SER A N 1
ATOM 1579 C CA . SER A 1 206 ? 4.686 6.451 -3.582 1.00 88.88 206 SER A CA 1
ATOM 1580 C C . SER A 1 206 ? 6.120 6.015 -3.874 1.00 88.88 206 SER A C 1
ATOM 1582 O O . SER A 1 206 ? 6.429 5.587 -4.982 1.00 88.88 206 SER A O 1
ATOM 1584 N N . LYS A 1 207 ? 6.975 5.940 -2.844 1.00 89.31 207 LYS A N 1
ATOM 1585 C CA . LYS A 1 207 ? 8.367 5.506 -3.037 1.00 89.31 207 LYS A CA 1
ATOM 1586 C C . LYS A 1 207 ? 8.457 4.099 -3.630 1.00 89.31 207 LYS A C 1
ATOM 1588 O O . LYS A 1 207 ? 9.366 3.803 -4.402 1.00 89.31 207 LYS A O 1
ATOM 1593 N N . ARG A 1 208 ? 7.543 3.194 -3.244 1.00 89.44 208 ARG A N 1
ATOM 1594 C CA . ARG A 1 208 ? 7.534 1.807 -3.737 1.00 89.44 208 ARG A CA 1
ATOM 1595 C C . ARG A 1 208 ? 7.110 1.714 -5.187 1.00 89.44 208 ARG A C 1
ATOM 1597 O O . ARG A 1 208 ? 7.675 0.883 -5.892 1.00 89.44 208 ARG A O 1
ATOM 1604 N N . GLU A 1 209 ? 6.161 2.531 -5.610 1.00 90.38 209 GLU A N 1
ATOM 1605 C CA . GLU A 1 209 ? 5.776 2.687 -7.007 1.00 90.38 209 GLU A CA 1
ATOM 1606 C C . GLU A 1 209 ? 6.979 3.163 -7.829 1.00 90.38 209 GLU A C 1
ATOM 1608 O O . GLU A 1 209 ? 7.384 2.456 -8.752 1.00 90.38 209 GLU A O 1
ATOM 1613 N N . GLU A 1 210 ? 7.652 4.232 -7.394 1.00 87.38 210 GLU A N 1
ATOM 1614 C CA . GLU A 1 210 ? 8.802 4.800 -8.106 1.00 87.38 210 GLU A CA 1
ATOM 1615 C C . GLU A 1 210 ? 9.951 3.783 -8.253 1.00 87.38 210 GLU A C 1
ATOM 1617 O O . GLU A 1 210 ? 10.529 3.608 -9.332 1.00 87.38 210 GLU A O 1
ATOM 1622 N N . GLN A 1 211 ? 10.251 3.027 -7.188 1.00 87.31 211 GLN A N 1
ATOM 1623 C CA . GLN A 1 211 ? 11.250 1.957 -7.240 1.00 87.31 211 GLN A CA 1
ATOM 1624 C C . GLN A 1 211 ? 10.856 0.862 -8.249 1.00 87.31 211 GLN A C 1
ATOM 1626 O O . GLN A 1 211 ? 11.700 0.372 -9.003 1.00 87.31 211 GLN A O 1
ATOM 1631 N N . LEU A 1 212 ? 9.584 0.451 -8.266 1.00 88.06 212 LEU A N 1
ATOM 1632 C CA . LEU A 1 212 ? 9.086 -0.567 -9.198 1.00 88.06 212 LEU A CA 1
ATOM 1633 C C .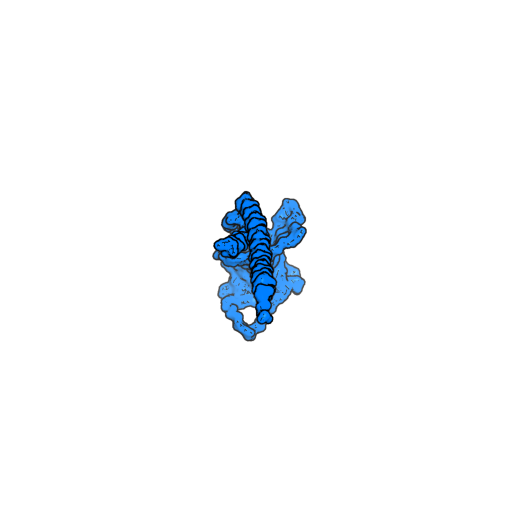 LEU A 1 212 ? 9.104 -0.071 -10.644 1.00 88.06 212 LEU A C 1
ATOM 1635 O O . LEU A 1 212 ? 9.373 -0.864 -11.547 1.00 88.06 212 LEU A O 1
ATOM 1639 N N . TYR A 1 213 ? 8.856 1.219 -10.867 1.00 87.69 213 TYR A N 1
ATOM 1640 C CA . TYR A 1 213 ? 9.009 1.851 -12.172 1.00 87.69 213 TYR A CA 1
ATOM 1641 C C . TYR A 1 213 ? 10.467 1.785 -12.652 1.00 87.69 213 TYR A C 1
ATOM 1643 O O . TYR A 1 213 ? 10.723 1.344 -13.776 1.00 87.69 213 TYR A O 1
ATOM 1651 N N . GLY A 1 214 ? 11.436 2.097 -11.784 1.00 85.88 214 GLY A N 1
ATOM 1652 C CA . GLY A 1 214 ? 12.864 1.937 -12.083 1.00 85.88 214 GLY A CA 1
ATOM 1653 C C . GLY A 1 214 ? 13.258 0.487 -12.407 1.00 85.88 214 GLY A C 1
ATOM 1654 O O . GLY A 1 214 ? 13.926 0.222 -13.413 1.00 85.88 214 GLY A O 1
ATOM 1655 N N . GLU A 1 215 ? 12.788 -0.477 -11.606 1.00 88.25 215 GLU A N 1
ATOM 1656 C CA . GLU A 1 215 ? 12.981 -1.915 -11.858 1.00 88.25 215 GLU A CA 1
ATOM 1657 C C . GLU A 1 215 ? 1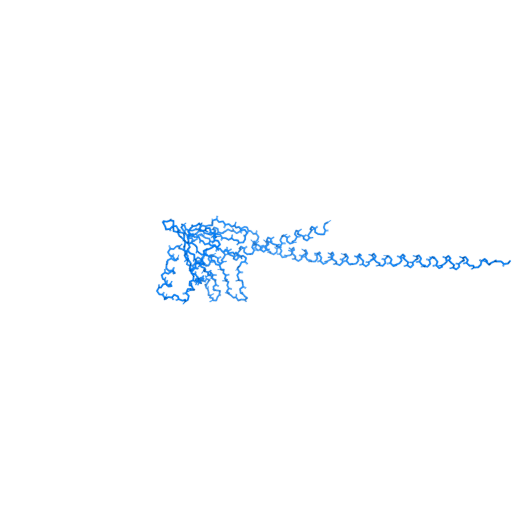2.381 -2.331 -13.217 1.00 88.25 215 GLU A C 1
ATOM 1659 O O . GLU A 1 215 ? 13.026 -3.030 -14.006 1.00 88.25 215 GLU A O 1
ATOM 1664 N N . TRP A 1 216 ? 11.181 -1.843 -13.541 1.00 91.81 216 TRP A N 1
ATOM 1665 C CA . TRP A 1 216 ? 10.521 -2.102 -14.818 1.00 91.81 216 TRP A CA 1
ATOM 1666 C C . TRP A 1 216 ? 11.300 -1.529 -16.009 1.00 91.81 216 TRP A C 1
ATOM 1668 O O . TRP A 1 216 ? 11.472 -2.221 -17.016 1.00 91.81 216 TRP A O 1
ATOM 1678 N N . LEU A 1 217 ? 11.826 -0.305 -15.907 1.00 87.75 217 LEU A N 1
ATOM 1679 C CA . LEU A 1 217 ? 12.657 0.298 -16.955 1.00 87.75 217 LEU A CA 1
ATOM 1680 C C . LEU A 1 217 ? 13.916 -0.535 -17.233 1.00 87.75 217 LEU A C 1
ATOM 1682 O O . LEU A 1 217 ? 14.278 -0.746 -18.397 1.00 87.75 217 LEU A O 1
ATOM 1686 N N . MET A 1 218 ? 14.559 -1.059 -16.185 1.00 88.00 218 MET A N 1
ATOM 1687 C CA . MET A 1 218 ? 15.706 -1.963 -16.313 1.00 88.00 218 MET A CA 1
ATOM 1688 C C . MET A 1 218 ? 15.337 -3.273 -17.019 1.00 88.00 218 MET A C 1
ATOM 1690 O O . MET A 1 218 ? 16.071 -3.728 -17.906 1.00 88.00 218 MET A O 1
ATOM 1694 N N . ASP A 1 219 ? 14.187 -3.859 -16.685 1.00 89.81 219 ASP A N 1
ATOM 1695 C CA . ASP A 1 219 ? 13.687 -5.072 -17.332 1.00 89.81 219 ASP A CA 1
ATOM 1696 C C . ASP A 1 219 ? 13.371 -4.843 -18.817 1.00 89.81 219 ASP A C 1
ATOM 1698 O O . ASP A 1 219 ? 13.768 -5.647 -19.671 1.00 89.81 219 ASP A O 1
ATOM 1702 N N . VAL A 1 220 ? 12.722 -3.722 -19.153 1.00 87.06 220 VAL A N 1
ATOM 1703 C CA . VAL A 1 220 ? 12.438 -3.327 -20.542 1.00 87.06 220 VAL A CA 1
ATOM 1704 C C . VAL A 1 220 ? 13.735 -3.117 -21.318 1.00 87.06 220 VAL A C 1
ATOM 1706 O O . VAL A 1 220 ? 13.883 -3.644 -22.424 1.00 87.06 220 VAL A O 1
ATOM 1709 N N . LYS A 1 221 ? 14.707 -2.404 -20.740 1.00 85.19 221 LYS A N 1
ATOM 1710 C CA . LYS A 1 221 ? 16.025 -2.210 -21.351 1.00 85.19 221 LYS A CA 1
ATOM 1711 C C . LYS A 1 221 ? 16.712 -3.549 -21.619 1.00 85.19 221 LYS A C 1
ATOM 1713 O O . LYS A 1 221 ? 17.138 -3.798 -22.746 1.00 85.19 221 LYS A O 1
ATOM 1718 N N . SER A 1 222 ? 16.753 -4.444 -20.627 1.00 87.06 222 SER A N 1
ATOM 1719 C CA . SER A 1 222 ? 17.351 -5.779 -20.773 1.00 87.06 222 SER A CA 1
ATOM 1720 C C . SER A 1 222 ? 16.657 -6.619 -21.846 1.00 87.06 222 SER A C 1
ATOM 1722 O O . SER A 1 222 ? 17.311 -7.384 -22.560 1.00 87.06 222 SER A O 1
ATOM 1724 N N . PHE A 1 223 ? 15.333 -6.504 -21.966 1.00 87.62 223 PHE A N 1
ATOM 1725 C CA . PHE A 1 223 ? 14.565 -7.186 -23.002 1.00 87.62 223 PHE A CA 1
ATOM 1726 C C . PHE A 1 223 ? 14.967 -6.712 -24.405 1.00 87.62 223 PHE A C 1
ATOM 1728 O O . PHE A 1 223 ? 15.276 -7.544 -25.259 1.00 87.62 223 PHE A O 1
ATOM 1735 N N . VAL A 1 224 ? 15.037 -5.397 -24.628 1.00 84.50 224 VAL A N 1
ATOM 1736 C CA . VAL A 1 224 ? 15.397 -4.819 -25.935 1.00 84.50 224 VAL A CA 1
ATOM 1737 C C . VAL A 1 224 ? 16.849 -5.117 -26.308 1.00 84.50 224 VAL A C 1
ATOM 1739 O O . VAL A 1 224 ? 17.126 -5.501 -27.442 1.00 84.50 224 VAL A O 1
ATOM 1742 N N . GLU A 1 225 ? 17.781 -5.026 -25.357 1.00 84.38 225 GLU A N 1
ATOM 1743 C CA . GLU A 1 225 ? 19.193 -5.354 -25.599 1.00 84.38 225 GLU A CA 1
ATOM 1744 C C . GLU A 1 225 ? 19.391 -6.815 -26.039 1.00 84.38 225 GLU A C 1
ATOM 1746 O O . GLU A 1 225 ? 20.271 -7.099 -26.852 1.00 84.38 225 GLU A O 1
ATOM 1751 N N . LYS A 1 226 ? 18.564 -7.747 -25.542 1.00 84.56 226 LYS A N 1
ATOM 1752 C CA . LYS A 1 226 ? 18.595 -9.162 -25.952 1.00 84.56 226 LYS A CA 1
ATOM 1753 C C . LYS A 1 226 ? 18.042 -9.396 -27.357 1.00 84.56 226 LYS A C 1
ATOM 1755 O O . LYS A 1 226 ? 18.462 -10.361 -27.989 1.00 84.56 226 LYS A O 1
ATOM 1760 N N . GLU A 1 227 ? 17.110 -8.572 -27.839 1.00 70.88 227 GLU A N 1
ATOM 1761 C CA . GLU A 1 227 ? 16.610 -8.669 -29.219 1.00 70.88 227 GLU A CA 1
ATOM 1762 C C . GLU A 1 227 ? 17.61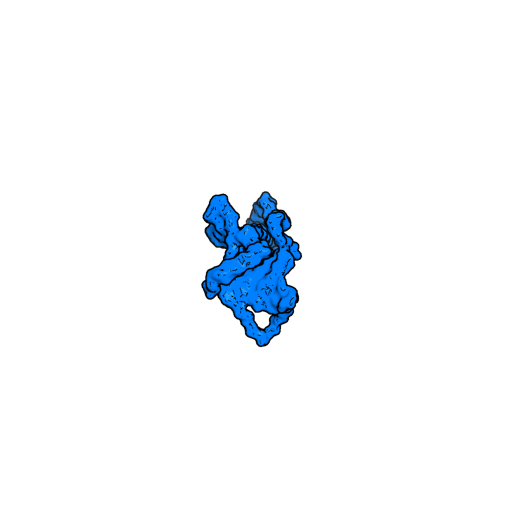8 -8.130 -30.250 1.00 70.88 227 GLU A C 1
ATOM 1764 O O . GLU A 1 227 ? 17.620 -8.583 -31.397 1.00 70.88 227 GLU A O 1
ATOM 1769 N N . ASP A 1 228 ? 18.490 -7.200 -29.849 1.00 58.81 228 ASP A N 1
ATOM 1770 C CA . ASP A 1 228 ? 19.516 -6.598 -30.712 1.00 58.81 228 ASP A CA 1
ATOM 1771 C C . ASP A 1 228 ? 20.868 -7.354 -30.738 1.00 58.81 228 ASP A C 1
ATOM 1773 O O . ASP A 1 228 ? 21.734 -7.016 -31.561 1.00 58.81 228 ASP A O 1
ATOM 1777 N N . ALA A 1 229 ? 21.061 -8.351 -29.860 1.00 55.59 229 ALA A N 1
ATOM 1778 C CA . ALA A 1 229 ? 22.274 -9.176 -29.728 1.00 55.59 229 ALA A CA 1
ATOM 1779 C C . ALA A 1 229 ? 22.305 -10.385 -30.685 1.00 55.59 229 ALA A C 1
ATOM 1781 O O . ALA A 1 229 ? 23.372 -10.603 -31.313 1.00 55.59 229 ALA A O 1
#

Nearest PDB structures (foldseek):
  1p32-assembly1_C  TM=7.542E-01  e=1.944E-08  Homo sapiens
  8ast-assembly1_D  TM=3.323E-01  e=5.832E+00  Rhizobium sp. AAP43
  8ass-assembly1_A  TM=2.257E-01  e=6.170E+00  Rhizobium sp. AAP43

Mean predicted aligned error: 12.12 Å

Solvent-accessible surface area (backbone atoms only — not comparable to full-atom values): 12536 Å² total; per-residue (Å²): 143,80,82,86,71,62,61,65,60,53,54,51,51,49,54,50,53,51,51,50,52,52,49,52,52,49,51,51,51,50,53,50,52,53,49,51,50,50,53,51,53,50,50,54,51,49,53,46,54,55,49,56,53,51,50,53,38,54,76,71,49,46,68,50,83,81,61,60,66,68,68,29,68,88,49,78,45,43,85,71,49,73,60,90,51,35,41,32,35,36,34,96,55,37,36,40,38,35,42,20,81,59,49,40,76,48,101,55,65,43,42,40,30,58,31,38,40,37,37,57,37,78,93,75,46,28,28,43,39,32,41,30,37,20,25,38,43,58,86,54,102,55,85,47,27,38,64,45,67,50,35,46,38,68,45,57,55,87,62,71,86,57,91,84,61,79,79,72,75,59,60,48,49,86,79,50,55,68,71,59,51,51,51,51,52,55,53,36,40,76,65,59,52,37,33,71,47,15,33,45,51,41,54,51,24,51,57,48,31,52,30,50,51,48,53,48,52,52,52,53,48,54,54,53,55,62,74,77,108

Organism: NCBI:txid215587